Protein AF-A0A0H5CTD9-F1 (afdb_monomer_lite)

pLDDT: mean 83.8, std 13.58, range [45.69, 97.44]

Radius of gyration: 28.54 Å; chains: 1; bounding box: 88×35×89 Å

Foldseek 3Di:
DDDDDPDDDDDPPPPPPPDPPPPCLDPFDALLVLLVLLLVLLVLLLVLLVVLVDDPVLSVVSVVLSVCCSVPLVDCSLVVNLVSSVVSCVVRPPDCPPPSNVVNLLSSLSNNLSSVVSNPDDNGHGDDVVVCPVVVVVSVVVSVVVVVVVVVVVPQDPPPGDVVVVVVVVVVVVVVVVVVVVVVVVD

Structure (mmCIF, N/CA/C/O backbone):
data_AF-A0A0H5CTD9-F1
#
_entry.id   AF-A0A0H5CTD9-F1
#
loop_
_atom_site.group_PDB
_atom_site.id
_atom_site.type_symbol
_atom_site.label_atom_id
_atom_site.label_alt_id
_atom_site.label_comp_id
_atom_site.label_asym_id
_atom_site.label_entity_id
_atom_site.label_seq_id
_atom_site.pdbx_PDB_ins_code
_atom_site.Cartn_x
_atom_site.Cartn_y
_atom_site.Cartn_z
_atom_site.occupancy
_atom_site.B_iso_or_equiv
_atom_site.auth_seq_id
_atom_site.auth_comp_id
_atom_site.auth_asym_id
_atom_site.auth_atom_id
_atom_site.pdbx_PDB_model_num
ATOM 1 N N . MET A 1 1 ? -66.913 25.889 54.920 1.00 45.69 1 MET A N 1
ATOM 2 C CA . MET A 1 1 ? -67.283 24.979 56.016 1.00 45.69 1 MET A CA 1
ATOM 3 C C . MET A 1 1 ? -66.961 23.584 55.513 1.00 45.69 1 MET A C 1
ATOM 5 O O . MET A 1 1 ? -67.399 23.282 54.412 1.00 45.69 1 MET A O 1
ATOM 9 N N . ASP A 1 2 ? -66.104 22.884 56.261 1.00 49.75 2 ASP A N 1
ATOM 10 C CA . ASP A 1 2 ? -65.519 21.540 56.058 1.00 49.75 2 ASP A CA 1
ATOM 11 C C . ASP A 1 2 ? -64.632 21.336 54.814 1.00 49.75 2 ASP A C 1
ATOM 13 O O . ASP A 1 2 ? -65.094 21.445 53.687 1.00 49.75 2 ASP A O 1
ATOM 17 N N . LEU A 1 3 ? -63.294 21.239 54.902 1.00 58.31 3 LEU A N 1
ATOM 18 C CA . LEU A 1 3 ? -62.385 20.369 55.687 1.00 58.31 3 LEU A CA 1
ATOM 19 C C . LEU A 1 3 ? -62.465 18.885 55.310 1.00 58.31 3 LEU A C 1
ATOM 21 O O . LEU A 1 3 ? -63.243 18.151 55.898 1.00 58.31 3 LEU A O 1
ATOM 25 N N . ASP A 1 4 ? -61.566 18.454 54.418 1.00 57.09 4 ASP A N 1
ATOM 26 C CA . ASP A 1 4 ? -60.925 17.128 54.459 1.00 57.09 4 ASP A CA 1
ATOM 27 C C . ASP A 1 4 ? -59.696 17.156 53.516 1.00 57.09 4 ASP A C 1
ATOM 29 O O . ASP A 1 4 ? -59.842 17.336 52.312 1.00 57.09 4 ASP A O 1
ATOM 33 N N . SER A 1 5 ? -58.423 17.224 53.923 1.00 61.50 5 SER A N 1
ATOM 34 C CA . SER A 1 5 ? -57.641 16.526 54.959 1.00 61.50 5 SER A CA 1
ATOM 35 C C . SER A 1 5 ? -57.384 15.026 54.730 1.00 61.50 5 SER A C 1
ATOM 37 O O . SER A 1 5 ? -57.186 14.270 55.675 1.00 61.50 5 SER A O 1
ATOM 39 N N . GLY A 1 6 ? -57.194 14.618 53.473 1.00 53.09 6 GLY A N 1
ATOM 40 C CA . GLY A 1 6 ? -56.675 13.293 53.102 1.00 53.09 6 GLY A CA 1
ATOM 41 C C . GLY A 1 6 ? -55.159 13.247 52.869 1.00 53.09 6 GLY A C 1
ATOM 42 O O . GLY A 1 6 ? -54.696 13.084 51.742 1.00 53.09 6 GLY A O 1
ATOM 43 N N . ARG A 1 7 ? -54.366 13.391 53.935 1.00 53.62 7 ARG A N 1
ATOM 44 C CA . ARG A 1 7 ? -52.912 13.160 53.948 1.00 53.62 7 ARG A CA 1
ATOM 45 C C . ARG A 1 7 ? -52.633 11.650 53.838 1.00 53.62 7 ARG A C 1
ATOM 47 O O . ARG A 1 7 ? -52.641 10.962 54.852 1.00 53.62 7 ARG A O 1
ATOM 54 N N . HIS A 1 8 ? -52.304 11.148 52.646 1.00 56.34 8 HIS A N 1
ATOM 55 C CA . HIS A 1 8 ? -51.671 9.832 52.489 1.00 56.34 8 HIS A CA 1
ATOM 56 C C . HIS A 1 8 ? -50.169 9.974 52.252 1.00 56.34 8 HIS A C 1
ATOM 58 O O . HIS A 1 8 ? -49.680 10.175 51.144 1.00 56.34 8 HIS A O 1
ATOM 64 N N . ALA A 1 9 ? -49.444 9.854 53.362 1.00 57.38 9 ALA A N 1
ATOM 65 C CA . ALA A 1 9 ? -48.093 9.331 53.377 1.00 57.38 9 ALA A CA 1
ATOM 66 C C . ALA A 1 9 ? -48.123 7.869 52.906 1.00 57.38 9 ALA A C 1
ATOM 68 O O . ALA A 1 9 ? -48.956 7.092 53.370 1.00 57.38 9 ALA A O 1
ATOM 69 N N . GLY A 1 10 ? -47.201 7.477 52.031 1.00 50.94 10 GLY A N 1
ATOM 70 C CA . GLY A 1 10 ? -46.998 6.065 51.731 1.00 50.94 10 GLY A CA 1
ATOM 71 C C . GLY A 1 10 ? -46.335 5.829 50.389 1.00 50.94 10 GLY A C 1
ATOM 72 O O . GLY A 1 10 ? -46.987 5.872 49.356 1.00 50.94 10 GLY A O 1
ATOM 73 N N . GLY A 1 11 ? -45.043 5.518 50.427 1.00 51.50 11 GLY A N 1
ATOM 74 C CA . GLY A 1 11 ? -44.340 4.952 49.283 1.00 51.50 11 GLY A CA 1
ATOM 75 C C . GLY A 1 11 ? -43.355 5.915 48.650 1.00 51.50 11 GLY A C 1
ATOM 76 O O . GLY A 1 11 ? -43.478 6.254 47.478 1.00 51.50 11 GLY A O 1
ATOM 77 N N . LEU A 1 12 ? -42.305 6.267 49.399 1.00 49.47 12 LEU A N 1
ATOM 78 C CA . LEU A 1 12 ? -41.002 6.540 48.801 1.00 49.47 12 LEU A CA 1
ATOM 79 C C . LEU A 1 12 ? -40.529 5.221 48.163 1.00 49.47 12 LEU A C 1
ATOM 81 O O . LEU A 1 12 ? -39.725 4.479 48.723 1.00 49.47 12 LEU A O 1
ATOM 85 N N . GLY A 1 13 ? -41.134 4.877 47.026 1.00 50.22 13 GLY A N 1
ATOM 86 C CA . GLY A 1 13 ? -40.689 3.814 46.157 1.00 50.22 13 GLY A CA 1
ATOM 87 C C . GLY A 1 13 ? -39.334 4.240 45.638 1.00 50.22 13 GLY A C 1
ATOM 88 O O . GLY A 1 13 ? -39.240 4.910 44.610 1.00 50.22 13 GLY A O 1
ATOM 89 N N . ILE A 1 14 ? -38.289 3.860 46.373 1.00 55.34 14 ILE A N 1
ATOM 90 C CA . ILE A 1 14 ? -36.961 3.636 45.823 1.00 55.34 14 ILE A CA 1
ATOM 91 C C . ILE A 1 14 ? -37.178 2.553 44.771 1.00 55.34 14 ILE A C 1
ATOM 93 O O . ILE A 1 14 ? -37.079 1.354 45.027 1.00 55.34 14 ILE A O 1
ATOM 97 N N . THR A 1 15 ? -37.617 2.997 43.596 1.00 51.19 15 THR A N 1
ATOM 98 C CA . THR A 1 15 ? -37.611 2.209 42.386 1.00 51.19 15 THR A CA 1
ATOM 99 C C . THR A 1 15 ? -36.160 1.823 42.233 1.00 51.19 15 THR A C 1
ATOM 101 O O . THR A 1 15 ? -35.286 2.667 42.049 1.00 51.19 15 THR A O 1
ATOM 104 N N . LYS A 1 16 ? -35.913 0.539 42.495 1.00 50.81 16 LYS A N 1
ATOM 105 C CA . LYS A 1 16 ? -34.703 -0.192 42.164 1.00 50.81 16 LYS A CA 1
ATOM 106 C C . LYS A 1 16 ? -34.155 0.436 40.891 1.00 50.81 16 LYS A C 1
ATOM 108 O O . LYS A 1 16 ? -34.776 0.272 39.841 1.00 50.81 16 LYS A O 1
ATOM 113 N N . SER A 1 17 ? -33.094 1.241 41.029 1.00 53.72 17 SER A N 1
ATOM 114 C CA . SER A 1 17 ? -32.449 1.901 39.899 1.00 53.72 17 SER A CA 1
ATOM 115 C C . SER A 1 17 ? -32.298 0.820 38.845 1.00 53.72 17 SER A C 1
ATOM 117 O O . SER A 1 17 ? -31.696 -0.203 39.191 1.00 53.72 17 SER A O 1
ATOM 119 N N . PRO A 1 18 ? -32.933 0.962 37.665 1.00 56.84 18 PRO A N 1
ATOM 120 C CA . PRO A 1 18 ? -32.963 -0.097 36.677 1.00 56.84 18 PRO A CA 1
ATOM 121 C C . PRO A 1 18 ? -31.532 -0.555 36.523 1.00 56.84 18 PRO A C 1
ATOM 123 O O . PRO A 1 18 ? -30.655 0.285 36.282 1.00 56.84 18 PRO A O 1
ATOM 126 N N . ASP A 1 19 ? -31.328 -1.845 36.827 1.00 50.72 19 ASP A N 1
ATOM 127 C CA . ASP A 1 19 ? -30.083 -2.572 36.654 1.00 50.72 19 ASP A CA 1
ATOM 128 C C . ASP A 1 19 ? -29.389 -1.917 35.484 1.00 50.72 19 ASP A C 1
ATOM 130 O O . ASP A 1 19 ? -29.961 -1.911 34.391 1.00 50.72 19 ASP A O 1
ATOM 134 N N . ARG A 1 20 ? -28.263 -1.230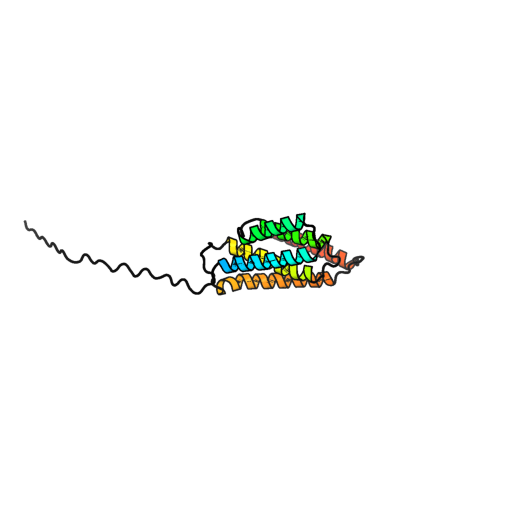 35.753 1.00 51.66 20 ARG A N 1
ATOM 135 C CA . ARG A 1 20 ? -27.444 -0.611 34.714 1.00 51.66 20 ARG A CA 1
ATOM 136 C C . ARG A 1 20 ? -27.305 -1.706 33.693 1.00 51.66 20 ARG A C 1
ATOM 138 O O . ARG A 1 20 ? -26.589 -2.662 33.985 1.00 51.66 20 ARG A O 1
ATOM 145 N N . ALA A 1 21 ? -28.068 -1.600 32.604 1.00 52.34 21 ALA A N 1
ATOM 146 C CA . ALA A 1 21 ? -28.100 -2.593 31.563 1.00 52.34 21 ALA A CA 1
ATOM 147 C C . ALA A 1 21 ? -26.638 -2.711 31.203 1.00 52.34 21 ALA A C 1
ATOM 149 O O . ALA A 1 21 ? -26.032 -1.745 30.728 1.00 52.34 21 ALA A O 1
ATOM 150 N N . MET A 1 22 ? -26.041 -3.810 31.659 1.00 52.97 22 MET A N 1
ATOM 151 C CA . MET A 1 22 ? -24.650 -4.111 31.459 1.00 52.97 22 MET A CA 1
ATOM 152 C C . MET A 1 22 ? -24.612 -4.200 29.957 1.00 52.97 22 MET A C 1
ATOM 154 O O . MET A 1 22 ? -25.133 -5.167 29.412 1.00 52.97 22 MET A O 1
ATOM 158 N N . PHE A 1 23 ? -24.199 -3.104 29.308 1.00 53.28 23 PHE A N 1
ATOM 159 C CA . PHE A 1 23 ? -24.096 -3.042 27.867 1.00 53.28 23 PHE A CA 1
ATOM 160 C C . PHE A 1 23 ? -23.268 -4.262 27.543 1.00 53.28 23 PHE A C 1
ATOM 162 O O . PHE A 1 23 ? -22.097 -4.319 27.922 1.00 53.28 23 PHE A O 1
ATOM 169 N N . ASP A 1 24 ? -23.922 -5.271 26.981 1.00 52.06 24 ASP A N 1
ATOM 170 C CA . ASP A 1 24 ? -23.259 -6.458 26.508 1.00 52.06 24 ASP A CA 1
ATOM 171 C C . ASP A 1 24 ? -22.403 -5.936 25.366 1.00 52.06 24 ASP A C 1
ATOM 173 O O . ASP A 1 24 ? -22.870 -5.679 24.253 1.00 52.06 24 ASP A O 1
ATOM 177 N N . VAL A 1 25 ? -21.170 -5.562 25.716 1.00 57.88 25 VAL A N 1
ATOM 178 C CA . VAL A 1 25 ? -20.169 -5.103 24.776 1.00 57.88 25 VAL A CA 1
ATOM 179 C C . VAL A 1 25 ? -19.827 -6.371 24.026 1.00 57.88 25 VAL A C 1
ATOM 181 O O . VAL A 1 25 ? -18.924 -7.105 24.429 1.00 57.88 25 VAL A O 1
ATOM 184 N N . GLY A 1 26 ? -20.630 -6.643 22.995 1.00 58.66 26 GLY A N 1
ATOM 185 C CA . GLY A 1 26 ? -20.590 -7.873 22.231 1.00 58.66 26 GLY A CA 1
ATOM 186 C C . GLY A 1 26 ? -19.165 -8.227 21.826 1.00 58.66 26 GLY A C 1
ATOM 187 O O . GLY A 1 26 ? -18.272 -7.373 21.804 1.00 58.66 26 GLY A O 1
ATOM 188 N N . SER A 1 27 ? -18.966 -9.502 21.503 1.00 68.25 27 SER A N 1
ATOM 189 C CA . SER A 1 27 ? -17.699 -10.212 21.270 1.00 68.25 27 SER A CA 1
ATOM 190 C C . SER A 1 27 ? -16.832 -9.698 20.097 1.00 68.25 27 SER A C 1
ATOM 192 O O . SER A 1 27 ? -16.281 -10.478 19.322 1.00 68.25 27 SER A O 1
ATOM 194 N N . GLY A 1 28 ? -16.724 -8.385 19.914 1.00 70.69 28 GLY A N 1
ATOM 195 C CA . GLY A 1 28 ? -15.906 -7.720 18.918 1.00 70.69 28 GLY A CA 1
ATOM 196 C C . GLY A 1 28 ? -14.428 -7.705 19.294 1.00 70.69 28 GLY A C 1
ATOM 197 O O . GLY A 1 28 ? -14.043 -7.720 20.468 1.00 70.69 28 GLY A O 1
ATOM 198 N N . VAL A 1 29 ? -13.594 -7.633 18.264 1.00 80.44 29 VAL A N 1
ATOM 199 C CA . VAL A 1 29 ? -12.136 -7.566 18.373 1.00 80.44 29 VAL A CA 1
ATOM 200 C C . VAL A 1 29 ? -11.729 -6.167 18.842 1.00 80.44 29 VAL A C 1
ATOM 202 O O . VAL A 1 29 ? -12.338 -5.171 18.452 1.00 80.44 29 VAL A O 1
ATOM 205 N N . SER A 1 30 ? -10.715 -6.064 19.703 1.00 84.81 30 SER A N 1
ATOM 206 C CA . SER A 1 30 ? -10.234 -4.762 20.176 1.00 84.81 30 SER A CA 1
ATOM 207 C C . SER A 1 30 ? -9.659 -3.929 19.023 1.00 84.81 30 SER A C 1
ATOM 209 O O . SER A 1 30 ? -8.958 -4.452 18.159 1.00 84.81 30 SER A O 1
ATOM 211 N N . ALA A 1 31 ? -9.886 -2.611 19.031 1.00 82.19 31 ALA A N 1
ATOM 212 C CA . ALA A 1 31 ? -9.282 -1.702 18.049 1.00 82.19 31 ALA A CA 1
ATOM 213 C C . ALA A 1 31 ? -7.736 -1.748 18.038 1.00 82.19 31 ALA A C 1
ATOM 215 O O . ALA A 1 31 ? -7.109 -1.388 17.044 1.00 82.19 31 ALA A O 1
ATOM 216 N N . ASN A 1 32 ? -7.107 -2.245 19.110 1.00 86.50 32 ASN A N 1
ATOM 217 C CA . ASN A 1 32 ? -5.658 -2.447 19.173 1.00 86.50 32 ASN A CA 1
ATOM 218 C C . ASN A 1 32 ? -5.155 -3.479 18.157 1.00 86.50 32 ASN A C 1
ATOM 220 O O . ASN A 1 32 ? -4.046 -3.319 17.651 1.00 86.50 32 ASN A O 1
ATOM 224 N N . TRP A 1 33 ? -5.962 -4.481 17.792 1.00 89.25 33 TRP A N 1
ATOM 225 C CA . TRP A 1 33 ? -5.586 -5.428 16.739 1.00 89.25 33 TRP A CA 1
ATOM 226 C C . TRP A 1 33 ? -5.354 -4.745 15.395 1.00 89.25 33 TRP A C 1
ATOM 228 O O . TRP A 1 33 ? -4.462 -5.144 14.655 1.00 89.25 33 TRP A O 1
ATOM 238 N N . LEU A 1 34 ? -6.086 -3.671 15.098 1.00 89.44 34 LEU A N 1
ATOM 239 C CA . LEU A 1 34 ? -5.879 -2.919 13.866 1.00 89.44 34 LEU A CA 1
ATOM 240 C C . LEU A 1 34 ? -4.512 -2.223 13.846 1.00 89.44 34 LEU A C 1
ATOM 242 O O . LEU A 1 34 ? -3.864 -2.184 12.807 1.00 89.44 34 LEU A O 1
ATOM 246 N N . ARG A 1 35 ? -4.026 -1.749 15.002 1.00 91.44 35 ARG A N 1
ATOM 247 C CA . ARG A 1 35 ? -2.664 -1.198 15.129 1.00 91.44 35 ARG A CA 1
ATOM 248 C C . ARG A 1 35 ? -1.599 -2.271 14.933 1.00 91.44 35 ARG A C 1
ATOM 250 O O . ARG A 1 35 ? -0.583 -1.990 14.310 1.00 91.44 35 ARG A O 1
ATOM 257 N N . VAL A 1 36 ? -1.843 -3.489 15.424 1.00 93.56 36 VAL A N 1
ATOM 258 C CA . VAL A 1 36 ? -0.960 -4.641 15.175 1.00 93.56 36 VAL A CA 1
ATOM 259 C C . VAL A 1 36 ? -0.912 -4.958 13.680 1.00 93.56 36 VAL A C 1
ATOM 261 O O . VAL A 1 36 ? 0.174 -5.119 13.137 1.00 93.56 36 VAL A O 1
ATOM 264 N N . VAL A 1 37 ? -2.060 -4.969 12.994 1.00 93.88 37 VAL A N 1
ATOM 265 C CA . VAL A 1 37 ? -2.114 -5.155 11.534 1.00 93.88 37 VAL A CA 1
ATOM 266 C C . VAL A 1 37 ? -1.331 -4.057 10.811 1.00 93.88 37 VAL A C 1
ATOM 268 O O . VAL A 1 37 ? -0.495 -4.381 9.974 1.00 93.88 37 VAL A O 1
ATOM 271 N N . ILE A 1 38 ? -1.525 -2.782 11.167 1.00 95.12 38 ILE A N 1
ATOM 272 C CA . ILE A 1 38 ? -0.757 -1.663 10.590 1.00 95.12 38 ILE A CA 1
ATOM 273 C C . ILE A 1 38 ? 0.746 -1.870 10.812 1.00 95.12 38 ILE A C 1
ATOM 275 O O . ILE A 1 38 ? 1.523 -1.731 9.874 1.00 95.12 38 ILE A O 1
ATOM 279 N N . ALA A 1 39 ? 1.164 -2.249 12.024 1.00 96.50 39 ALA A N 1
ATOM 280 C CA . ALA A 1 39 ? 2.570 -2.483 12.342 1.00 96.50 39 ALA A CA 1
ATOM 281 C C . ALA A 1 39 ? 3.172 -3.632 11.518 1.00 96.50 39 ALA A C 1
ATOM 283 O O . ALA A 1 39 ? 4.278 -3.491 11.001 1.00 96.50 39 ALA A O 1
ATOM 284 N N . LEU A 1 40 ? 2.438 -4.737 11.349 1.00 97.12 40 LEU A N 1
ATOM 285 C CA . LEU A 1 40 ? 2.866 -5.865 10.517 1.00 97.12 40 LEU A CA 1
ATOM 286 C C . LEU A 1 40 ? 2.999 -5.467 9.044 1.00 97.12 40 LEU A C 1
ATOM 288 O O . LEU A 1 40 ? 3.990 -5.812 8.405 1.00 97.12 40 LEU A O 1
ATOM 292 N N . VAL A 1 41 ? 2.036 -4.709 8.517 1.00 96.75 41 VAL A N 1
ATOM 293 C CA . VAL A 1 41 ? 2.067 -4.226 7.131 1.00 96.75 41 VAL A CA 1
ATOM 294 C C . VAL A 1 41 ? 3.231 -3.261 6.913 1.00 96.75 41 VAL A C 1
ATOM 296 O O . VAL A 1 41 ? 4.001 -3.443 5.972 1.00 96.75 41 VAL A O 1
ATOM 299 N N . CYS A 1 42 ? 3.411 -2.284 7.806 1.00 96.50 42 CYS A N 1
ATOM 300 C CA . CYS A 1 42 ? 4.568 -1.390 7.793 1.00 96.50 42 CYS A CA 1
ATOM 301 C C . CYS A 1 42 ? 5.883 -2.176 7.853 1.00 96.50 42 CYS A C 1
ATOM 303 O O . CYS A 1 42 ? 6.803 -1.880 7.099 1.00 96.50 42 CYS A O 1
ATOM 305 N N . GLY A 1 43 ? 5.967 -3.197 8.711 1.00 96.69 43 GLY A N 1
ATOM 306 C CA . GLY A 1 43 ? 7.125 -4.083 8.792 1.00 96.69 43 GLY A CA 1
ATOM 307 C C . GLY A 1 43 ? 7.405 -4.790 7.467 1.00 96.69 43 GLY A C 1
ATOM 308 O O . GLY A 1 43 ? 8.545 -4.791 7.014 1.00 96.69 43 GLY A O 1
ATOM 309 N N . GLY A 1 44 ? 6.374 -5.316 6.803 1.00 95.75 44 GLY A N 1
ATOM 310 C CA . GLY A 1 44 ? 6.502 -5.919 5.474 1.00 95.75 44 GLY A CA 1
ATOM 311 C C . GLY A 1 44 ? 7.041 -4.944 4.424 1.00 95.75 44 GLY A C 1
ATOM 312 O O . GLY A 1 44 ? 7.961 -5.294 3.690 1.00 95.75 44 GLY A O 1
ATOM 313 N N . ILE A 1 45 ? 6.536 -3.706 4.411 1.00 95.31 45 ILE A N 1
ATOM 314 C CA . ILE A 1 45 ? 7.024 -2.638 3.522 1.00 95.31 45 ILE A CA 1
ATOM 315 C C . ILE A 1 45 ? 8.497 -2.322 3.814 1.00 95.31 45 ILE A C 1
ATOM 317 O O . ILE A 1 45 ? 9.302 -2.232 2.895 1.00 95.31 45 ILE A O 1
ATOM 321 N N . LEU A 1 46 ? 8.880 -2.186 5.086 1.00 96.31 46 LEU A N 1
ATOM 322 C CA . LEU A 1 46 ? 10.266 -1.901 5.467 1.00 96.31 46 LEU A CA 1
ATOM 323 C C . LEU A 1 46 ? 11.219 -3.043 5.099 1.00 96.31 46 LEU A C 1
ATOM 325 O O . LEU A 1 46 ? 12.330 -2.781 4.648 1.00 96.31 46 LEU A O 1
ATOM 329 N N . VAL A 1 47 ? 10.795 -4.298 5.269 1.00 95.62 47 VAL A N 1
ATOM 330 C CA . VAL A 1 47 ? 11.573 -5.472 4.845 1.00 95.62 47 VAL A CA 1
ATOM 331 C C . VAL A 1 47 ? 11.779 -5.462 3.333 1.00 95.62 47 VAL A C 1
ATOM 333 O O . VAL A 1 47 ? 12.886 -5.740 2.874 1.00 95.62 47 VAL A O 1
ATOM 336 N N . ASP A 1 48 ? 10.743 -5.125 2.566 1.00 92.50 48 ASP A N 1
ATOM 337 C CA . ASP A 1 48 ? 10.839 -5.003 1.113 1.00 92.50 48 ASP A CA 1
ATOM 338 C C . ASP A 1 48 ? 11.816 -3.886 0.706 1.00 92.50 48 ASP A C 1
ATOM 340 O O . ASP A 1 48 ? 12.765 -4.141 -0.032 1.00 92.50 48 ASP A O 1
ATOM 344 N N . ILE A 1 49 ? 11.689 -2.689 1.287 1.00 91.94 49 ILE A N 1
ATOM 345 C CA . ILE A 1 49 ? 12.614 -1.560 1.067 1.00 91.94 49 ILE A CA 1
ATOM 346 C C . ILE A 1 49 ? 14.062 -1.947 1.413 1.00 91.94 49 ILE A C 1
ATOM 348 O O . ILE A 1 49 ? 14.984 -1.654 0.651 1.00 91.94 49 ILE A O 1
ATOM 352 N N . ALA A 1 50 ? 14.281 -2.623 2.545 1.00 92.56 50 ALA A N 1
ATOM 353 C CA . ALA A 1 50 ? 15.614 -3.036 2.981 1.00 92.56 50 ALA A CA 1
ATOM 354 C C . ALA A 1 50 ? 16.259 -4.043 2.017 1.00 92.56 50 ALA A C 1
ATOM 356 O O . ALA A 1 50 ? 17.462 -3.971 1.762 1.00 92.56 50 ALA A O 1
ATOM 357 N N . ARG A 1 51 ? 15.470 -4.967 1.453 1.00 91.88 51 ARG A N 1
ATOM 358 C CA . ARG A 1 51 ? 15.960 -5.963 0.485 1.00 91.88 51 ARG A CA 1
ATOM 359 C C . ARG A 1 51 ? 16.408 -5.346 -0.835 1.00 91.88 51 ARG A C 1
ATOM 361 O O . ARG A 1 51 ? 17.285 -5.909 -1.479 1.00 91.88 51 ARG A O 1
ATOM 368 N N . HIS A 1 52 ? 15.855 -4.196 -1.204 1.00 88.75 52 HIS A N 1
ATOM 369 C CA . HIS A 1 52 ? 16.211 -3.483 -2.428 1.00 88.75 52 HIS A CA 1
ATOM 370 C C . HIS A 1 52 ? 17.401 -2.519 -2.256 1.00 88.75 52 HIS A C 1
ATOM 372 O O . HIS A 1 52 ? 17.677 -1.709 -3.134 1.00 88.75 52 HIS A O 1
ATOM 378 N N . GLY A 1 53 ? 18.139 -2.602 -1.140 1.00 85.31 53 GLY A N 1
ATOM 379 C CA . GLY A 1 53 ? 19.416 -1.895 -0.979 1.00 85.31 53 GLY A CA 1
ATOM 380 C C . GLY A 1 53 ? 19.289 -0.378 -0.821 1.00 85.31 53 GLY A C 1
ATOM 381 O O . GLY A 1 53 ? 20.224 0.364 -1.116 1.00 85.31 53 GLY A O 1
ATOM 382 N N . VAL A 1 54 ? 18.134 0.098 -0.357 1.00 89.12 54 VAL A N 1
ATOM 383 C CA . VAL A 1 54 ? 17.884 1.523 -0.127 1.00 89.12 54 VAL A CA 1
ATOM 384 C C . VAL A 1 54 ? 18.854 2.073 0.924 1.00 89.12 54 VAL A C 1
ATOM 386 O O . VAL A 1 54 ? 19.076 1.463 1.969 1.00 89.12 54 VAL A O 1
ATOM 389 N N . GLY A 1 55 ? 19.430 3.248 0.651 1.00 91.19 55 GLY A N 1
ATOM 390 C CA . GLY A 1 55 ? 20.394 3.889 1.547 1.00 91.19 55 GLY A CA 1
ATOM 391 C C . GLY A 1 55 ? 19.839 4.178 2.957 1.00 91.19 55 GLY A C 1
ATOM 392 O O . GLY A 1 55 ? 18.624 4.266 3.158 1.00 91.19 55 GLY A O 1
ATOM 393 N N . PRO A 1 56 ? 20.716 4.400 3.953 1.00 93.06 56 PRO A N 1
ATOM 394 C CA . PRO A 1 56 ? 20.317 4.506 5.360 1.00 93.06 56 PRO A CA 1
ATOM 395 C C . PRO A 1 56 ? 19.406 5.707 5.653 1.00 93.06 56 PRO A C 1
ATOM 397 O O . PRO A 1 56 ? 18.512 5.607 6.488 1.00 93.06 56 PRO A O 1
ATOM 400 N N . LEU A 1 57 ? 19.594 6.831 4.950 1.00 93.62 57 LEU A N 1
ATOM 401 C CA . LEU A 1 57 ? 18.761 8.031 5.096 1.00 93.62 57 LEU A CA 1
ATOM 402 C C . LEU A 1 57 ? 17.296 7.801 4.668 1.00 93.62 57 LEU A C 1
ATOM 404 O O . LEU A 1 57 ? 16.411 7.961 5.512 1.00 93.62 57 LEU A O 1
ATOM 408 N N . PRO A 1 58 ? 16.997 7.406 3.410 1.00 91.44 58 PRO A N 1
ATOM 409 C CA . PRO A 1 58 ? 15.620 7.128 2.995 1.00 91.44 58 PRO A CA 1
ATOM 410 C C . PRO A 1 58 ? 14.987 5.983 3.795 1.00 91.44 58 PRO A C 1
ATOM 412 O O . PRO A 1 58 ? 13.799 6.050 4.114 1.00 91.44 58 PRO A O 1
ATOM 415 N N . PHE A 1 59 ? 15.774 4.981 4.200 1.00 95.31 59 PHE A N 1
ATOM 416 C CA . PHE A 1 59 ? 15.292 3.919 5.081 1.00 95.31 59 PHE A CA 1
ATOM 417 C C . PHE A 1 59 ? 14.894 4.445 6.470 1.00 95.31 59 PHE A C 1
ATOM 419 O O . PHE A 1 59 ? 13.796 4.158 6.945 1.00 95.31 59 PHE A O 1
ATOM 426 N N . GLY A 1 60 ? 15.728 5.274 7.108 1.00 96.00 60 GLY A N 1
ATOM 427 C CA . GLY A 1 60 ? 15.407 5.892 8.400 1.00 96.00 60 GLY A CA 1
ATOM 428 C C . GLY A 1 60 ? 14.155 6.775 8.345 1.00 96.00 60 GLY A C 1
ATOM 429 O O . GLY A 1 60 ? 13.333 6.769 9.269 1.00 96.00 60 GLY A O 1
ATOM 430 N N . PHE A 1 61 ? 13.951 7.476 7.226 1.00 96.44 61 PHE A N 1
ATOM 431 C CA . PHE A 1 61 ? 12.724 8.233 6.982 1.00 96.44 61 PHE A CA 1
ATOM 432 C C . PHE A 1 61 ? 11.499 7.311 6.860 1.00 96.44 61 PHE A C 1
ATOM 434 O O . PHE A 1 61 ? 10.488 7.547 7.525 1.00 96.44 61 PHE A O 1
ATOM 441 N N . ALA A 1 62 ? 11.605 6.212 6.104 1.00 96.31 62 ALA A N 1
ATOM 442 C CA . ALA A 1 62 ? 10.544 5.209 5.997 1.00 96.31 62 ALA A CA 1
ATOM 443 C C . ALA A 1 62 ? 10.187 4.592 7.362 1.00 96.31 62 ALA A C 1
ATOM 445 O O . ALA A 1 62 ? 9.006 4.466 7.686 1.00 96.31 62 ALA A O 1
ATOM 446 N N . VAL A 1 63 ? 11.182 4.273 8.200 1.00 97.44 63 VAL A N 1
ATOM 447 C CA . VAL A 1 63 ? 10.971 3.767 9.570 1.00 97.44 63 VAL A CA 1
ATOM 448 C C . VAL A 1 63 ? 10.197 4.779 10.416 1.00 97.44 63 VAL A C 1
ATOM 450 O O . VAL A 1 63 ? 9.233 4.419 11.092 1.00 97.44 63 VAL A O 1
ATOM 453 N N . THR A 1 64 ? 10.571 6.056 10.348 1.00 97.19 64 THR A N 1
ATOM 454 C CA . THR A 1 64 ? 9.892 7.126 11.095 1.00 97.19 64 THR A CA 1
ATOM 455 C C . THR A 1 64 ? 8.426 7.257 10.667 1.00 97.19 64 THR A C 1
ATOM 457 O O . THR A 1 64 ? 7.532 7.342 11.513 1.00 97.19 64 THR A O 1
ATOM 460 N N . LEU A 1 65 ? 8.153 7.197 9.360 1.00 96.50 65 LEU A N 1
ATOM 461 C CA . LEU A 1 65 ? 6.788 7.215 8.828 1.00 96.50 65 LEU A CA 1
ATOM 462 C C . LEU A 1 65 ? 5.993 5.963 9.222 1.00 96.50 65 LEU A C 1
ATOM 464 O O . LEU A 1 65 ? 4.822 6.073 9.584 1.00 96.50 65 LEU A O 1
ATOM 468 N N . ALA A 1 66 ? 6.617 4.785 9.203 1.00 96.69 66 ALA A N 1
ATOM 469 C CA . ALA A 1 66 ? 6.003 3.533 9.637 1.00 96.69 66 ALA A CA 1
ATOM 470 C C . ALA A 1 66 ? 5.564 3.595 11.107 1.00 96.69 66 ALA A C 1
ATOM 472 O O . ALA A 1 66 ? 4.429 3.234 11.433 1.00 96.69 66 ALA A O 1
ATOM 473 N N . VAL A 1 67 ? 6.424 4.121 11.983 1.00 97.06 67 VAL A N 1
ATOM 474 C CA . VAL A 1 67 ? 6.098 4.380 13.392 1.00 97.06 67 VAL A CA 1
ATOM 475 C C . VAL A 1 67 ? 4.923 5.357 13.495 1.00 97.06 67 VAL A C 1
ATOM 477 O O . VAL A 1 67 ? 3.949 5.082 14.203 1.00 97.06 67 VAL A O 1
ATOM 480 N N . ALA A 1 68 ? 4.955 6.459 12.741 1.00 95.25 68 ALA A N 1
ATOM 481 C CA . ALA A 1 68 ? 3.861 7.425 12.719 1.00 95.25 68 ALA A CA 1
ATOM 482 C C . ALA A 1 68 ? 2.524 6.794 12.285 1.00 95.25 68 ALA A C 1
ATOM 484 O O . ALA A 1 68 ? 1.504 7.079 12.910 1.00 95.25 68 ALA A O 1
ATOM 485 N N . CYS A 1 69 ? 2.513 5.880 11.308 1.00 95.06 69 CYS A N 1
ATOM 486 C CA . CYS A 1 69 ? 1.299 5.168 10.882 1.00 95.06 69 CYS A CA 1
ATOM 487 C C . CYS A 1 69 ? 0.663 4.349 12.019 1.00 95.06 69 CYS A C 1
ATOM 489 O O . CYS A 1 69 ? -0.557 4.348 12.181 1.00 95.06 69 CYS A O 1
ATOM 491 N N . VAL A 1 70 ? 1.476 3.676 12.840 1.00 94.62 70 VAL A N 1
ATOM 492 C CA . VAL A 1 70 ? 0.991 2.822 13.942 1.00 94.62 70 VAL A CA 1
ATOM 493 C C . VAL A 1 70 ? 0.388 3.652 15.080 1.00 94.62 70 VAL A C 1
ATOM 495 O O . VAL A 1 70 ? -0.643 3.289 15.669 1.00 94.62 70 VAL A O 1
ATOM 498 N N . PHE A 1 71 ? 1.020 4.777 15.418 1.00 93.88 71 PHE A N 1
ATOM 499 C CA . PHE A 1 71 ? 0.595 5.608 16.545 1.00 93.88 71 PHE A CA 1
ATOM 500 C C . PHE A 1 71 ? -0.473 6.637 16.158 1.00 93.88 71 PHE A C 1
ATOM 502 O O . PHE A 1 71 ? -1.420 6.842 16.935 1.00 93.88 71 PHE A O 1
ATOM 509 N N . ILE A 1 72 ? -0.360 7.203 14.954 1.00 93.06 72 ILE A N 1
ATOM 510 C CA . ILE A 1 72 ? -1.158 8.305 14.401 1.00 93.06 72 ILE A CA 1
ATOM 511 C C . ILE A 1 72 ? -1.684 7.912 13.000 1.00 93.06 72 ILE A C 1
ATOM 513 O O . ILE A 1 72 ? -1.272 8.479 11.985 1.00 93.06 72 ILE A O 1
ATOM 517 N N . PRO A 1 73 ? -2.626 6.956 12.913 1.00 86.06 73 PRO A N 1
ATOM 518 C CA . PRO A 1 73 ? -3.149 6.474 11.630 1.00 86.06 73 PRO A CA 1
ATOM 519 C C . PRO A 1 73 ? -3.915 7.539 10.826 1.00 86.06 73 PRO A C 1
ATOM 521 O O . PRO A 1 73 ? -4.052 7.406 9.618 1.00 86.06 73 PRO A O 1
ATOM 524 N N . ALA A 1 74 ? -4.378 8.614 11.476 1.00 88.06 74 ALA A N 1
ATOM 525 C CA . ALA A 1 74 ? -5.047 9.751 10.835 1.00 88.06 74 ALA A CA 1
ATOM 526 C C . ALA A 1 74 ? -4.077 10.799 10.241 1.00 88.06 74 ALA A C 1
ATOM 528 O O . ALA A 1 74 ? -4.500 11.889 9.866 1.00 88.06 74 ALA A O 1
ATOM 529 N N . SER A 1 75 ? -2.772 10.516 10.213 1.00 90.75 75 SER A N 1
ATOM 530 C CA . SER A 1 75 ? -1.747 11.423 9.680 1.00 90.75 75 SER A CA 1
ATOM 531 C C . SER A 1 75 ? -1.571 11.262 8.159 1.00 90.75 75 SER A C 1
ATOM 533 O O . SER A 1 75 ? -2.052 10.285 7.588 1.00 90.75 75 SER A O 1
ATOM 535 N N . PRO A 1 76 ? -0.838 12.169 7.480 1.00 91.56 76 PRO A N 1
ATOM 536 C CA . PRO A 1 76 ? -0.408 11.964 6.091 1.00 91.56 76 PRO A CA 1
ATOM 537 C C . PRO A 1 76 ? 0.700 10.902 5.935 1.00 91.56 76 PRO A C 1
ATOM 539 O O . PRO A 1 76 ? 1.074 10.567 4.810 1.00 91.56 76 PRO A O 1
ATOM 542 N N . ALA A 1 77 ? 1.226 10.354 7.038 1.00 93.56 77 ALA A N 1
ATOM 543 C CA . ALA A 1 77 ? 2.325 9.392 7.031 1.00 93.56 77 ALA A CA 1
ATOM 544 C C . ALA A 1 77 ? 2.126 8.155 6.131 1.00 93.56 77 ALA A C 1
ATOM 546 O O . ALA A 1 77 ? 3.078 7.827 5.425 1.00 93.56 77 ALA A O 1
ATOM 547 N N . PRO A 1 78 ? 0.956 7.474 6.079 1.00 93.12 78 PRO A N 1
ATOM 548 C CA . PRO A 1 78 ? 0.783 6.320 5.201 1.00 93.12 78 PRO A CA 1
ATOM 549 C C . PRO A 1 78 ? 0.956 6.698 3.732 1.00 93.12 78 PRO A C 1
ATOM 551 O O . PRO A 1 78 ? 1.585 5.950 2.997 1.00 93.12 78 PRO A O 1
ATOM 554 N N . LEU A 1 79 ? 0.477 7.872 3.308 1.00 93.81 79 LEU A N 1
ATOM 555 C CA . LEU A 1 79 ? 0.646 8.326 1.928 1.00 93.81 79 LEU A CA 1
ATOM 556 C C . LEU A 1 79 ? 2.122 8.596 1.609 1.00 93.81 79 LEU A C 1
ATOM 558 O O . LEU A 1 79 ? 2.628 8.145 0.587 1.00 93.81 79 LEU A O 1
ATOM 562 N N . LEU A 1 80 ? 2.828 9.277 2.517 1.00 96.00 80 LEU A N 1
ATOM 563 C CA . LEU A 1 80 ? 4.260 9.542 2.364 1.00 96.00 80 LEU A CA 1
ATOM 564 C C . LEU A 1 80 ? 5.080 8.248 2.343 1.00 96.00 80 LEU A C 1
ATOM 566 O O . LEU A 1 80 ? 5.999 8.129 1.539 1.00 96.00 80 LEU A O 1
ATOM 570 N N . LEU A 1 81 ? 4.736 7.264 3.179 1.00 94.69 81 LEU A N 1
ATOM 571 C CA . LEU A 1 81 ? 5.4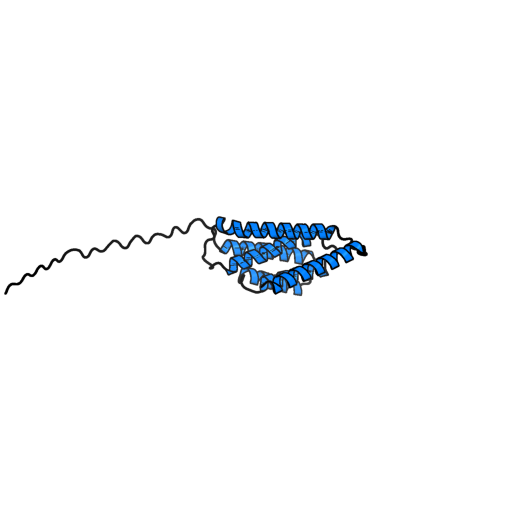21 5.972 3.208 1.00 94.69 81 LEU A CA 1
ATOM 572 C C . LEU A 1 81 ? 5.233 5.218 1.889 1.00 94.69 81 LEU A C 1
ATOM 574 O O . LEU A 1 81 ? 6.189 4.647 1.373 1.00 94.69 81 LEU A O 1
ATOM 578 N N . ILE A 1 82 ? 4.027 5.267 1.318 1.00 93.50 82 ILE A N 1
ATOM 579 C CA . ILE A 1 82 ? 3.735 4.701 -0.003 1.00 93.50 82 ILE A CA 1
ATOM 580 C C . ILE A 1 82 ? 4.588 5.380 -1.078 1.00 93.50 82 ILE A C 1
ATOM 582 O O . ILE A 1 82 ? 5.203 4.687 -1.885 1.00 93.50 82 ILE A O 1
ATOM 586 N N . CYS A 1 83 ? 4.680 6.714 -1.065 1.00 93.25 83 CYS A N 1
ATOM 587 C CA . CYS A 1 83 ? 5.517 7.455 -2.010 1.00 93.25 83 CYS A CA 1
ATOM 588 C C . CYS A 1 83 ? 7.000 7.086 -1.879 1.00 93.25 83 CYS A C 1
ATOM 590 O O . CYS A 1 83 ? 7.669 6.895 -2.890 1.00 93.25 83 CYS A O 1
ATOM 592 N N . VAL A 1 84 ? 7.513 6.952 -0.652 1.00 92.88 84 VAL A N 1
ATOM 593 C CA . VAL A 1 84 ? 8.903 6.540 -0.400 1.00 92.88 84 VAL A CA 1
ATOM 594 C C . VAL A 1 84 ? 9.151 5.116 -0.892 1.00 92.88 84 VAL A C 1
ATOM 596 O O . VAL A 1 84 ? 10.159 4.878 -1.549 1.00 92.88 84 VAL A O 1
ATOM 599 N N . ALA A 1 85 ? 8.236 4.182 -0.622 1.00 91.50 85 ALA A N 1
ATOM 600 C CA . ALA A 1 85 ? 8.350 2.802 -1.086 1.00 91.50 85 ALA A CA 1
ATOM 601 C C . ALA A 1 85 ? 8.310 2.713 -2.622 1.00 91.50 85 ALA A C 1
ATOM 603 O O . ALA A 1 85 ? 9.132 2.026 -3.223 1.00 91.50 85 ALA A O 1
ATOM 604 N N . ALA A 1 86 ? 7.408 3.463 -3.262 1.00 89.62 86 ALA A N 1
ATOM 605 C CA . ALA A 1 86 ? 7.336 3.555 -4.715 1.00 89.62 86 ALA A CA 1
ATOM 606 C C . ALA A 1 86 ? 8.628 4.143 -5.303 1.00 89.62 86 ALA A C 1
ATOM 608 O O . ALA A 1 86 ? 9.216 3.531 -6.189 1.00 89.62 86 ALA A O 1
ATOM 609 N N . ALA A 1 87 ? 9.111 5.270 -4.766 1.00 89.56 87 ALA A N 1
ATOM 610 C CA . ALA A 1 87 ? 10.351 5.906 -5.208 1.00 89.56 87 ALA A CA 1
ATOM 611 C C . ALA A 1 87 ? 11.562 4.971 -5.055 1.00 89.56 87 ALA A C 1
ATOM 613 O O . ALA A 1 87 ? 12.373 4.846 -5.973 1.00 89.56 87 ALA A O 1
ATOM 614 N N . ALA A 1 88 ? 11.654 4.274 -3.919 1.00 89.25 88 ALA A N 1
ATOM 615 C CA . ALA A 1 88 ? 12.688 3.284 -3.658 1.00 89.25 88 ALA A CA 1
ATOM 616 C C . ALA A 1 88 ? 12.693 2.176 -4.715 1.00 89.25 88 ALA A C 1
ATOM 618 O O . ALA A 1 88 ? 13.732 1.937 -5.328 1.00 89.25 88 ALA A O 1
ATOM 619 N N . LEU A 1 89 ? 11.546 1.543 -4.974 1.00 87.50 89 LEU A N 1
ATOM 620 C CA . LEU A 1 89 ? 11.455 0.475 -5.971 1.00 87.50 89 LEU A CA 1
ATOM 621 C C . LEU A 1 89 ? 11.754 0.981 -7.382 1.00 87.50 89 LEU A C 1
ATOM 623 O O . LEU A 1 89 ? 12.516 0.344 -8.099 1.00 87.50 89 LEU A O 1
ATOM 627 N N . THR A 1 90 ? 11.236 2.150 -7.768 1.00 86.94 90 THR A N 1
ATOM 628 C CA . THR A 1 90 ? 11.518 2.719 -9.098 1.00 86.94 90 THR A CA 1
ATOM 629 C C . THR A 1 90 ? 12.996 3.025 -9.322 1.00 86.94 90 THR A C 1
ATOM 631 O O . THR A 1 90 ? 13.445 3.028 -10.461 1.00 86.94 90 THR A O 1
ATOM 634 N N . ALA A 1 91 ? 13.751 3.287 -8.253 1.00 87.69 91 ALA A N 1
ATOM 635 C CA . ALA A 1 91 ? 15.176 3.587 -8.336 1.00 87.69 91 ALA A CA 1
ATOM 636 C C . ALA A 1 91 ? 16.073 2.339 -8.276 1.00 87.69 91 ALA A C 1
ATOM 638 O O . ALA A 1 91 ? 17.255 2.440 -8.593 1.00 87.69 91 ALA A O 1
ATOM 639 N N . THR A 1 92 ? 15.551 1.195 -7.824 1.00 86.31 92 THR A N 1
ATOM 640 C CA . THR A 1 92 ? 16.365 0.017 -7.462 1.00 86.31 92 THR A CA 1
ATOM 641 C C . THR A 1 92 ? 15.964 -1.269 -8.179 1.00 86.31 92 THR A C 1
ATOM 643 O O . THR A 1 92 ? 16.730 -2.228 -8.160 1.00 86.31 92 THR A O 1
ATOM 646 N N . VAL A 1 93 ? 14.782 -1.318 -8.799 1.00 85.69 93 VAL A N 1
ATOM 647 C CA . VAL A 1 93 ? 14.247 -2.524 -9.435 1.00 85.69 93 VAL A CA 1
ATOM 648 C C . VAL A 1 93 ? 14.256 -2.387 -10.952 1.00 85.69 93 VAL A C 1
ATOM 650 O O . VAL A 1 93 ? 13.606 -1.506 -11.507 1.00 85.69 93 VAL A O 1
ATOM 653 N N . ASP A 1 94 ? 14.910 -3.335 -11.623 1.00 82.62 94 ASP A N 1
ATOM 654 C CA . ASP A 1 94 ? 15.019 -3.359 -13.089 1.00 82.62 94 ASP A CA 1
ATOM 655 C C . ASP A 1 94 ? 13.732 -3.819 -13.796 1.00 82.62 94 ASP A C 1
ATOM 657 O O . ASP A 1 94 ? 13.514 -3.524 -14.970 1.00 82.62 94 ASP A O 1
ATOM 661 N N . SER A 1 95 ? 12.868 -4.569 -13.099 1.00 83.81 95 SER A N 1
ATOM 662 C CA . SER A 1 95 ? 11.628 -5.118 -13.656 1.00 83.81 95 SER A CA 1
ATOM 663 C C . SER A 1 95 ? 10.390 -4.697 -12.858 1.00 83.81 95 SER A C 1
ATOM 665 O O . SER A 1 95 ? 10.280 -5.031 -11.676 1.00 83.81 95 SER A O 1
ATOM 667 N N . PRO A 1 96 ? 9.379 -4.076 -13.494 1.00 82.81 96 PRO A N 1
ATOM 668 C CA . PRO A 1 96 ? 8.143 -3.679 -12.815 1.00 82.81 96 PRO A CA 1
ATOM 669 C C . PRO A 1 96 ? 7.313 -4.871 -12.307 1.00 82.81 96 PRO A C 1
ATOM 671 O O . PRO A 1 96 ? 6.408 -4.688 -11.497 1.00 82.81 96 PRO A O 1
ATOM 674 N N . PHE A 1 97 ? 7.628 -6.094 -12.751 1.00 87.12 97 PHE A N 1
ATOM 675 C CA . PHE A 1 97 ? 6.956 -7.332 -12.340 1.00 87.12 97 PHE A CA 1
ATOM 676 C C . PHE A 1 97 ? 7.781 -8.161 -11.354 1.00 87.12 97 PHE A C 1
ATOM 678 O O . PHE A 1 97 ? 7.480 -9.336 -11.132 1.00 87.12 97 PHE A O 1
ATOM 685 N N . ALA A 1 98 ? 8.820 -7.575 -10.750 1.00 86.94 98 ALA A N 1
ATOM 686 C CA . ALA A 1 98 ? 9.565 -8.249 -9.700 1.00 86.94 98 ALA A CA 1
ATOM 687 C C . ALA A 1 98 ? 8.619 -8.648 -8.543 1.00 86.94 98 ALA A C 1
ATOM 689 O O . ALA A 1 98 ? 7.743 -7.862 -8.164 1.00 86.94 98 ALA A O 1
ATOM 690 N N . PRO A 1 99 ? 8.795 -9.837 -7.934 1.00 86.69 99 PRO A N 1
ATOM 691 C CA . PRO A 1 99 ? 7.911 -10.322 -6.874 1.00 86.69 99 PRO A CA 1
ATOM 692 C C . PRO A 1 99 ? 7.734 -9.342 -5.705 1.00 86.69 99 PRO A C 1
ATOM 694 O O . PRO A 1 99 ? 6.642 -9.261 -5.148 1.00 86.69 99 PRO A O 1
ATOM 697 N N . GLY A 1 100 ? 8.776 -8.574 -5.359 1.00 85.25 100 GLY A N 1
ATOM 698 C CA . GLY A 1 100 ? 8.714 -7.538 -4.319 1.00 85.25 100 GLY A CA 1
ATOM 699 C C . GLY A 1 100 ? 7.705 -6.436 -4.645 1.00 85.25 100 GLY A C 1
ATOM 700 O O . GLY A 1 100 ? 6.804 -6.173 -3.852 1.00 85.25 100 GLY A O 1
ATOM 701 N N . VAL A 1 101 ? 7.757 -5.892 -5.867 1.00 87.69 101 VAL A N 1
ATOM 702 C CA . VAL A 1 101 ? 6.809 -4.875 -6.361 1.00 87.69 101 VAL A CA 1
ATOM 703 C C . VAL A 1 101 ? 5.376 -5.404 -6.294 1.00 87.69 101 VAL A C 1
ATOM 705 O O . VAL A 1 101 ? 4.478 -4.746 -5.768 1.00 87.69 101 VAL A O 1
ATOM 708 N N . LEU A 1 102 ? 5.171 -6.632 -6.769 1.00 90.56 102 LEU A N 1
ATOM 709 C CA . LEU A 1 102 ? 3.865 -7.285 -6.799 1.00 90.56 102 LEU A CA 1
ATOM 710 C C . LEU A 1 102 ? 3.273 -7.521 -5.401 1.00 90.56 102 LEU A C 1
ATOM 712 O O . LEU A 1 102 ? 2.063 -7.392 -5.213 1.00 90.56 102 LEU A O 1
ATOM 716 N N . VAL A 1 103 ? 4.111 -7.837 -4.412 1.00 91.00 103 VAL A N 1
ATOM 717 C CA . VAL A 1 103 ? 3.704 -7.962 -3.003 1.00 91.00 103 VAL A CA 1
ATOM 718 C C . VAL A 1 103 ? 3.476 -6.590 -2.369 1.00 91.00 103 VAL A C 1
ATOM 720 O O . VAL A 1 103 ? 2.569 -6.440 -1.546 1.00 91.00 103 VAL A O 1
ATOM 723 N N . LEU A 1 104 ? 4.233 -5.566 -2.766 1.00 90.75 104 LEU A N 1
ATOM 724 C CA . LEU A 1 104 ? 4.083 -4.226 -2.213 1.00 90.75 104 LEU A CA 1
ATOM 725 C C . LEU A 1 104 ? 2.699 -3.632 -2.517 1.00 90.75 104 LEU A C 1
ATOM 727 O O . LEU A 1 104 ? 2.119 -2.978 -1.651 1.00 90.75 104 LEU A O 1
ATOM 731 N N . LEU A 1 105 ? 2.127 -3.910 -3.693 1.00 91.62 105 LEU A N 1
ATOM 732 C CA . LEU A 1 105 ? 0.792 -3.437 -4.085 1.00 91.62 105 LEU A CA 1
ATOM 733 C C . LEU A 1 105 ? -0.306 -3.730 -3.036 1.00 91.62 105 LEU A C 1
ATOM 735 O O . LEU A 1 105 ? -0.917 -2.781 -2.531 1.00 91.62 105 LEU A O 1
ATOM 739 N N . PRO A 1 106 ? -0.595 -5.001 -2.682 1.00 93.44 106 PRO A N 1
ATOM 740 C CA . PRO A 1 106 ? -1.596 -5.312 -1.667 1.00 93.44 106 PRO A CA 1
ATOM 741 C C . PRO A 1 106 ? -1.198 -4.820 -0.273 1.00 93.44 106 PRO A C 1
ATOM 743 O O . PRO A 1 106 ? -2.082 -4.435 0.493 1.00 93.44 106 PRO A O 1
ATOM 746 N N . LEU A 1 107 ? 0.098 -4.784 0.065 1.00 93.44 107 LEU A N 1
ATOM 747 C CA . LEU A 1 107 ? 0.566 -4.248 1.350 1.00 93.44 107 LEU A CA 1
ATOM 748 C C . LEU A 1 107 ? 0.233 -2.760 1.489 1.00 93.44 107 LEU A C 1
ATOM 750 O O . LEU A 1 107 ? -0.327 -2.341 2.499 1.00 93.44 107 LEU A O 1
ATOM 754 N N . VAL A 1 108 ? 0.518 -1.969 0.459 1.00 94.19 108 VAL A N 1
ATOM 755 C CA . VAL A 1 108 ? 0.212 -0.536 0.397 1.00 94.19 108 VAL A CA 1
ATOM 756 C C . VAL A 1 108 ? -1.293 -0.285 0.488 1.00 94.19 108 VAL A C 1
ATOM 758 O O . VAL A 1 108 ? -1.730 0.574 1.260 1.00 94.19 108 VAL A O 1
ATOM 761 N N . HIS A 1 109 ? -2.102 -1.057 -0.243 1.00 93.88 109 HIS A N 1
ATOM 762 C CA . HIS A 1 109 ? -3.557 -0.931 -0.165 1.00 93.88 109 HIS A CA 1
ATOM 763 C C . HIS A 1 109 ? -4.077 -1.268 1.238 1.00 93.88 109 HIS A C 1
ATOM 765 O O . HIS A 1 109 ? -4.895 -0.534 1.801 1.00 93.88 109 HIS A O 1
ATOM 771 N N . LEU A 1 110 ? -3.556 -2.343 1.837 1.00 93.94 110 LEU A N 1
ATOM 772 C CA . LEU A 1 110 ? -3.917 -2.758 3.187 1.00 93.94 110 LEU A CA 1
ATOM 773 C C . LEU A 1 110 ? -3.485 -1.725 4.234 1.00 93.94 110 LEU A C 1
ATOM 775 O O . LEU A 1 110 ? -4.250 -1.463 5.163 1.00 93.94 110 LEU A O 1
ATOM 779 N N . LEU A 1 111 ? -2.317 -1.093 4.077 1.00 95.00 111 LEU A N 1
ATOM 780 C CA . LEU A 1 111 ? -1.861 0.002 4.936 1.00 95.00 111 LEU A CA 1
ATOM 781 C C . LEU A 1 111 ? -2.837 1.179 4.877 1.00 95.00 111 LEU A C 1
ATOM 783 O O . LEU A 1 111 ? -3.309 1.645 5.911 1.00 95.00 111 LEU A O 1
ATOM 787 N N . HIS A 1 112 ? -3.171 1.636 3.669 1.00 93.88 112 HIS A N 1
ATOM 788 C CA . HIS A 1 112 ? -4.072 2.770 3.485 1.00 93.88 112 HIS A CA 1
ATOM 789 C C . HIS A 1 112 ? -5.455 2.491 4.088 1.00 93.88 112 HIS A C 1
ATOM 791 O O . HIS A 1 112 ? -5.974 3.295 4.865 1.00 93.88 112 HIS A O 1
ATOM 797 N N . LEU A 1 113 ? -6.022 1.317 3.797 1.00 94.00 113 LEU A N 1
ATOM 798 C CA . LEU A 1 113 ? -7.324 0.906 4.314 1.00 94.00 113 LEU A CA 1
ATOM 799 C C . LEU A 1 113 ? -7.321 0.756 5.841 1.00 94.00 113 LEU A C 1
ATOM 801 O O . LEU A 1 113 ? -8.244 1.224 6.508 1.00 94.00 113 LEU A O 1
ATOM 805 N N . SER A 1 114 ? -6.302 0.107 6.405 1.00 93.19 114 SER A N 1
ATOM 806 C CA . SER A 1 114 ? -6.212 -0.111 7.852 1.00 93.19 114 SER A CA 1
ATOM 807 C C . SER A 1 114 ? -6.013 1.197 8.617 1.00 93.19 114 SER A C 1
ATOM 809 O O . SER A 1 114 ? -6.692 1.401 9.625 1.00 93.19 114 SER A O 1
ATOM 811 N N . CYS A 1 115 ? -5.189 2.119 8.112 1.00 93.00 115 CYS A N 1
ATOM 812 C CA . CYS A 1 115 ? -5.057 3.468 8.664 1.00 93.00 115 CYS A CA 1
ATOM 813 C C . CYS A 1 115 ? -6.371 4.258 8.572 1.00 93.00 115 CYS A C 1
ATOM 815 O O . CYS A 1 115 ? -6.792 4.844 9.570 1.00 93.00 115 CYS A O 1
ATOM 817 N N . ALA A 1 116 ? -7.066 4.218 7.430 1.00 92.44 116 ALA A N 1
ATOM 818 C CA . ALA A 1 116 ? -8.353 4.895 7.258 1.00 92.44 116 ALA A CA 1
ATOM 819 C C . ALA A 1 116 ? -9.413 4.378 8.245 1.00 92.44 116 ALA A C 1
ATOM 821 O O . ALA A 1 116 ? -10.106 5.164 8.889 1.00 92.44 116 ALA A O 1
ATOM 822 N N . ILE A 1 117 ? -9.504 3.057 8.427 1.00 91.19 117 ILE A N 1
ATOM 823 C CA . ILE A 1 117 ? -10.407 2.459 9.417 1.00 91.19 117 ILE A 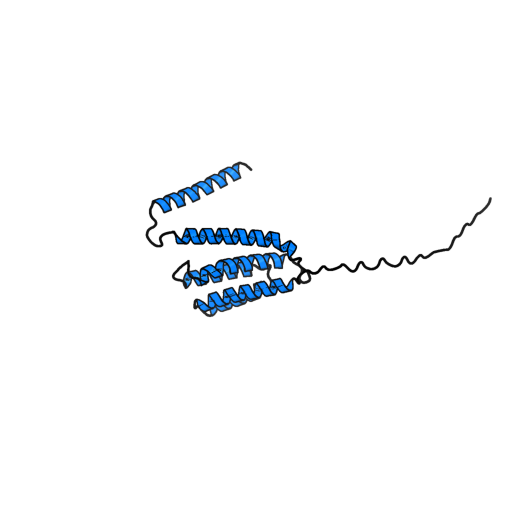CA 1
ATOM 824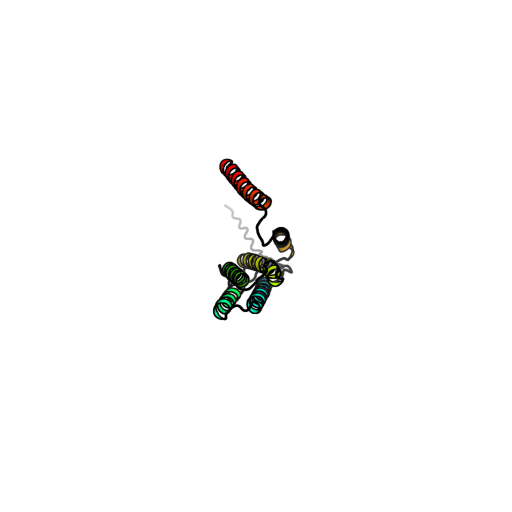 C C . ILE A 1 117 ? -9.973 2.859 10.835 1.00 91.19 117 ILE A C 1
ATOM 826 O O . ILE A 1 117 ? -10.806 3.266 11.640 1.00 91.19 117 ILE A O 1
ATOM 830 N N . ALA A 1 118 ? -8.677 2.803 11.152 1.00 90.94 118 ALA A N 1
ATOM 831 C CA . ALA A 1 118 ? -8.173 3.131 12.485 1.00 90.94 118 ALA A CA 1
ATOM 832 C C . ALA A 1 118 ? -8.373 4.606 12.857 1.00 90.94 118 ALA A C 1
ATOM 834 O O . ALA A 1 118 ? -8.534 4.913 14.037 1.00 90.94 118 ALA A O 1
ATOM 835 N N . ALA A 1 119 ? -8.385 5.506 11.872 1.00 90.12 119 ALA A N 1
ATOM 836 C CA . ALA A 1 119 ? -8.672 6.922 12.065 1.00 90.12 119 ALA A CA 1
ATOM 837 C C . ALA A 1 119 ? -10.135 7.183 12.465 1.00 90.12 119 ALA A C 1
ATOM 839 O O . ALA A 1 119 ? -10.407 8.126 13.204 1.00 90.12 119 ALA A O 1
ATOM 840 N N . LEU A 1 120 ? -11.068 6.339 12.013 1.00 89.56 120 LEU A N 1
ATOM 841 C CA . LEU A 1 120 ? -12.498 6.472 12.309 1.00 89.56 120 LEU A CA 1
ATOM 842 C C . LEU A 1 120 ? -12.901 5.849 13.652 1.00 89.56 120 LEU A C 1
ATOM 844 O O . LEU A 1 120 ? -13.985 6.139 14.158 1.00 89.56 120 LEU A O 1
ATOM 848 N N . LEU A 1 121 ? -12.064 4.981 14.231 1.00 86.94 121 LEU A N 1
ATOM 849 C CA . LEU A 1 121 ? -12.401 4.268 15.459 1.00 86.94 121 LEU A CA 1
ATOM 850 C C . LEU A 1 121 ? -11.789 4.898 16.720 1.00 86.94 121 LEU A C 1
ATOM 852 O O . LEU A 1 121 ? -10.572 5.081 16.807 1.00 86.94 121 LEU A O 1
ATOM 856 N N . PRO A 1 122 ? -12.597 5.120 17.776 1.00 82.44 122 PRO A N 1
ATOM 857 C CA . PRO A 1 122 ? -12.082 5.462 19.094 1.00 82.44 122 PRO A CA 1
ATOM 858 C C . PRO A 1 122 ? -11.110 4.394 19.610 1.00 82.44 122 PRO A C 1
ATOM 860 O O . PRO A 1 122 ? -11.336 3.196 19.444 1.00 82.44 122 PRO A O 1
ATOM 863 N N . ARG A 1 123 ? -10.063 4.808 20.336 1.00 77.50 123 ARG A N 1
ATOM 864 C CA . ARG A 1 123 ? -9.006 3.904 20.845 1.00 77.50 123 ARG A CA 1
ATOM 865 C C . ARG A 1 123 ? -9.513 2.695 21.646 1.00 77.50 123 ARG A C 1
ATOM 867 O O . ARG A 1 123 ? -8.826 1.683 21.696 1.00 77.50 123 ARG A O 1
ATOM 874 N N . ARG A 1 124 ? -10.677 2.801 22.294 1.00 78.50 124 ARG A N 1
ATOM 875 C CA . ARG A 1 124 ? -11.270 1.744 23.137 1.00 78.50 124 ARG A CA 1
ATOM 876 C C . ARG A 1 124 ? -12.466 1.041 22.486 1.00 78.50 124 ARG A C 1
ATOM 878 O O . ARG A 1 124 ? -13.144 0.264 23.151 1.00 78.50 124 ARG A O 1
ATOM 885 N N . ALA A 1 125 ? -12.738 1.315 21.212 1.00 83.50 125 ALA A N 1
ATOM 886 C CA . ALA A 1 125 ? -13.841 0.689 20.502 1.00 83.50 125 ALA A CA 1
ATOM 887 C C . ALA A 1 125 ? -13.582 -0.808 20.266 1.00 83.50 125 ALA A C 1
ATOM 889 O O . ALA A 1 125 ? -12.438 -1.256 20.121 1.00 83.50 125 ALA A O 1
ATOM 890 N N . ARG A 1 126 ? -14.671 -1.577 20.212 1.00 84.44 126 ARG A N 1
ATOM 891 C CA . ARG A 1 126 ? -14.659 -2.973 19.772 1.00 84.44 126 ARG A CA 1
ATOM 892 C C . ARG A 1 126 ? -15.270 -3.065 18.384 1.00 84.44 126 ARG A C 1
ATOM 894 O O . ARG A 1 126 ? -16.296 -2.448 18.115 1.00 84.44 126 ARG A O 1
ATOM 901 N N . ILE A 1 127 ? -14.623 -3.826 17.511 1.00 81.56 127 ILE A N 1
ATOM 902 C CA . ILE A 1 127 ? -15.001 -3.965 16.108 1.00 81.56 127 ILE A CA 1
ATOM 903 C C . ILE A 1 127 ? -15.694 -5.306 15.920 1.00 81.56 127 ILE A C 1
ATOM 905 O O . ILE A 1 127 ? -15.099 -6.363 16.143 1.00 81.56 127 ILE A O 1
ATOM 909 N N . ALA A 1 128 ? -16.943 -5.279 15.467 1.00 85.62 128 ALA A N 1
ATOM 910 C CA . ALA A 1 128 ? -17.587 -6.481 14.964 1.00 85.62 128 ALA A CA 1
ATOM 911 C C . ALA A 1 128 ? -16.992 -6.829 13.592 1.00 85.62 128 ALA A C 1
ATOM 913 O O . ALA A 1 128 ? -17.093 -6.044 12.649 1.00 85.62 128 ALA A O 1
ATOM 914 N N . LEU A 1 129 ? -16.411 -8.024 13.451 1.00 81.06 129 LEU A N 1
ATOM 915 C CA . LEU A 1 129 ? -15.821 -8.483 12.184 1.00 81.06 129 LEU A CA 1
ATOM 916 C C . LEU A 1 129 ? -16.832 -8.459 11.025 1.00 81.06 129 LEU A C 1
ATOM 918 O O . LEU A 1 129 ? -16.472 -8.200 9.880 1.00 81.06 129 LEU A O 1
ATOM 922 N N . ALA A 1 130 ? -18.114 -8.679 11.331 1.00 85.88 130 ALA A N 1
ATOM 923 C CA . ALA A 1 130 ? -19.201 -8.595 10.362 1.00 85.88 130 ALA A CA 1
ATOM 924 C C . ALA A 1 130 ? -19.313 -7.202 9.712 1.00 85.88 130 ALA A C 1
ATOM 926 O O . ALA A 1 130 ? -19.579 -7.118 8.515 1.00 85.88 130 ALA A O 1
ATOM 927 N N . ALA A 1 131 ? -19.032 -6.126 10.455 1.00 85.25 131 ALA A N 1
ATOM 928 C CA . ALA A 1 131 ? -19.060 -4.759 9.933 1.00 85.25 131 ALA A CA 1
ATOM 929 C C . ALA A 1 131 ? -17.907 -4.480 8.951 1.00 85.25 131 ALA A C 1
ATOM 931 O O . ALA A 1 131 ? -18.043 -3.653 8.050 1.00 85.25 131 ALA A O 1
ATOM 932 N N . LEU A 1 132 ? -16.791 -5.211 9.067 1.00 86.00 132 LEU A N 1
ATOM 933 C CA . LEU A 1 132 ? -15.651 -5.093 8.154 1.00 86.00 132 LEU A CA 1
ATOM 934 C C . LEU A 1 132 ? -15.869 -5.815 6.821 1.00 86.00 132 LEU A C 1
ATOM 936 O O . LEU A 1 132 ? -15.161 -5.521 5.861 1.00 86.00 132 LEU A O 1
ATOM 940 N N . ARG A 1 133 ? -16.854 -6.718 6.711 1.00 88.00 133 ARG A N 1
ATOM 941 C CA . ARG A 1 133 ? -17.082 -7.507 5.485 1.00 88.00 133 ARG A CA 1
ATOM 942 C C . ARG A 1 133 ? -17.344 -6.633 4.261 1.00 88.00 133 ARG A C 1
ATOM 944 O O . ARG A 1 133 ? -16.802 -6.905 3.196 1.00 88.00 133 ARG A O 1
ATOM 951 N N . GLY A 1 134 ? -18.148 -5.579 4.407 1.00 91.50 134 GLY A N 1
ATOM 952 C CA . GLY A 1 134 ? -18.436 -4.638 3.318 1.00 91.50 134 GLY A CA 1
ATOM 953 C C . GLY A 1 134 ? -17.176 -3.921 2.810 1.00 91.50 134 GLY A C 1
ATOM 954 O O . GLY A 1 134 ? -16.867 -4.024 1.620 1.00 91.50 134 GLY A O 1
ATOM 955 N N . PRO A 1 135 ? -16.424 -3.230 3.689 1.00 88.62 135 PRO A N 1
ATOM 956 C CA . PRO A 1 135 ? -15.131 -2.638 3.353 1.00 88.62 135 PRO A CA 1
ATOM 957 C C . PRO A 1 135 ? -14.122 -3.634 2.769 1.00 88.62 135 PRO A C 1
ATOM 959 O O . PRO A 1 135 ? -13.542 -3.349 1.726 1.00 88.62 135 PRO A O 1
ATOM 962 N N . LEU A 1 136 ? -13.959 -4.812 3.380 1.00 88.88 136 LEU A N 1
ATOM 963 C CA . LEU A 1 136 ? -13.029 -5.846 2.913 1.00 88.88 136 LEU A CA 1
ATOM 964 C C . LEU A 1 136 ? -13.410 -6.384 1.533 1.00 88.88 136 LEU A C 1
ATOM 966 O O . LEU A 1 136 ? -12.532 -6.583 0.702 1.00 88.88 136 LEU A O 1
ATOM 970 N N . ARG A 1 137 ? -14.707 -6.564 1.247 1.00 93.94 137 ARG A N 1
ATOM 971 C CA . ARG A 1 137 ? -15.171 -6.965 -0.089 1.00 93.94 137 ARG A CA 1
ATOM 972 C C . ARG A 1 137 ? -14.814 -5.915 -1.136 1.00 93.94 137 ARG A C 1
ATOM 974 O O . ARG A 1 137 ? -14.324 -6.272 -2.199 1.00 93.94 137 ARG A O 1
ATOM 981 N N . ARG A 1 138 ? -15.041 -4.629 -0.842 1.00 90.62 138 ARG A N 1
ATOM 982 C CA . ARG A 1 138 ? -14.653 -3.539 -1.753 1.00 90.62 138 ARG A CA 1
ATOM 983 C C . ARG A 1 138 ? -13.144 -3.514 -1.969 1.00 90.62 138 ARG A C 1
ATOM 985 O O . ARG A 1 138 ? -12.719 -3.443 -3.110 1.00 90.62 138 ARG A O 1
ATOM 992 N N . ALA A 1 139 ? -12.360 -3.648 -0.902 1.00 90.19 139 ALA A N 1
ATOM 993 C CA . ALA A 1 139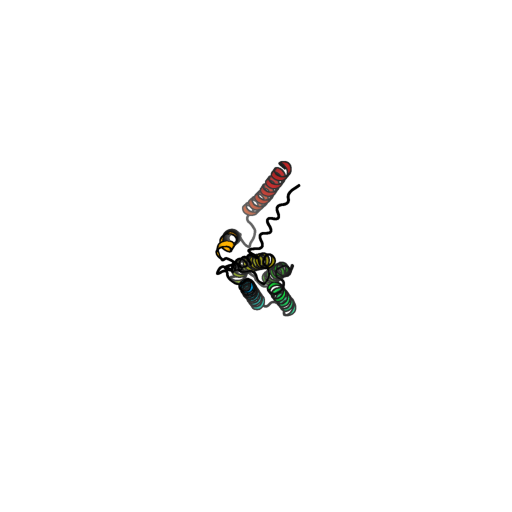 ? -10.904 -3.707 -0.986 1.00 90.19 139 ALA A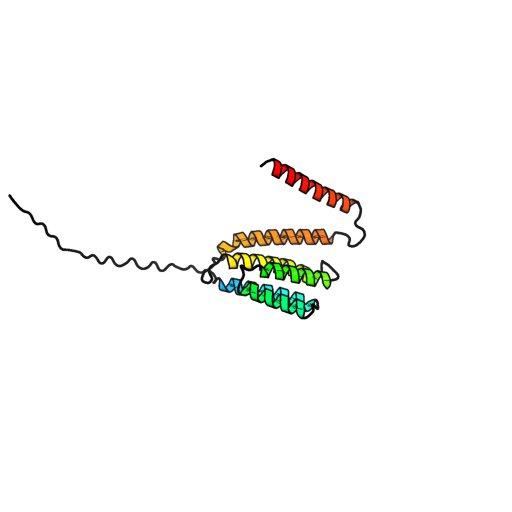 CA 1
ATOM 994 C C . ALA A 1 139 ? -10.420 -4.892 -1.832 1.00 90.19 139 ALA A C 1
ATOM 996 O O . ALA A 1 139 ? -9.568 -4.718 -2.691 1.00 90.19 139 ALA A O 1
ATOM 997 N N . ALA A 1 140 ? -11.010 -6.076 -1.653 1.00 92.06 140 ALA A N 1
ATOM 998 C CA . ALA A 1 140 ? -10.688 -7.254 -2.453 1.00 92.06 140 ALA A CA 1
ATOM 999 C C . ALA A 1 140 ? -11.015 -7.052 -3.941 1.00 92.06 140 ALA A C 1
ATOM 1001 O O . ALA A 1 140 ? -10.204 -7.402 -4.792 1.00 92.06 140 ALA A O 1
ATOM 1002 N N . VAL A 1 141 ? -12.166 -6.445 -4.259 1.00 94.50 141 VAL A N 1
ATOM 1003 C CA . VAL A 1 141 ? -12.531 -6.103 -5.644 1.00 94.50 141 VAL A CA 1
ATOM 1004 C C . VAL A 1 141 ? -11.551 -5.087 -6.228 1.00 94.50 141 VAL A C 1
ATOM 1006 O O . VAL A 1 141 ? -11.027 -5.316 -7.313 1.00 94.50 141 VAL A O 1
ATOM 1009 N N . THR A 1 142 ? -11.248 -4.004 -5.507 1.00 91.75 142 THR A N 1
ATOM 1010 C CA . THR A 1 142 ? -10.261 -3.007 -5.944 1.00 91.75 142 THR A CA 1
ATOM 1011 C C . THR A 1 142 ? -8.900 -3.655 -6.179 1.00 91.75 142 THR A C 1
ATOM 1013 O O . THR A 1 142 ? -8.292 -3.438 -7.222 1.00 91.75 142 THR A O 1
ATOM 1016 N N . GLN A 1 143 ? -8.449 -4.503 -5.257 1.00 93.12 143 GLN A N 1
ATOM 1017 C CA . GLN A 1 143 ? -7.181 -5.211 -5.375 1.00 93.12 143 GLN A CA 1
ATOM 1018 C C . GLN A 1 143 ? -7.169 -6.139 -6.595 1.00 93.12 143 GLN A C 1
ATOM 1020 O O . GLN A 1 143 ? -6.185 -6.151 -7.329 1.00 93.12 143 GLN A O 1
ATOM 1025 N N . ALA A 1 144 ? -8.255 -6.874 -6.851 1.00 92.62 144 ALA A N 1
ATOM 1026 C CA . ALA A 1 144 ? -8.385 -7.732 -8.028 1.00 92.62 144 ALA A CA 1
ATOM 1027 C C . ALA A 1 144 ? -8.341 -6.928 -9.338 1.00 92.62 144 ALA A C 1
ATOM 1029 O O . ALA A 1 144 ? -7.662 -7.332 -10.278 1.00 92.62 144 ALA A O 1
ATOM 1030 N N . VAL A 1 145 ? -9.007 -5.770 -9.390 1.00 93.31 145 VAL A N 1
ATOM 1031 C CA . VAL A 1 145 ? -8.969 -4.866 -10.552 1.00 93.31 145 VAL A CA 1
ATOM 1032 C C . VAL A 1 145 ? -7.564 -4.307 -10.770 1.00 93.31 145 VAL A C 1
ATOM 1034 O O . VAL A 1 145 ? -7.080 -4.304 -11.898 1.00 93.31 145 VAL A O 1
ATOM 1037 N N . VAL A 1 146 ? -6.875 -3.883 -9.708 1.00 90.81 146 VAL A N 1
ATOM 1038 C CA . VAL A 1 146 ? -5.490 -3.398 -9.804 1.00 90.81 146 VAL A CA 1
ATOM 1039 C C . VAL A 1 146 ? -4.564 -4.508 -10.307 1.00 90.81 146 VAL A C 1
ATOM 1041 O O . VAL A 1 146 ? -3.775 -4.274 -11.216 1.00 90.81 146 VAL A O 1
ATOM 1044 N N . TRP A 1 147 ? -4.692 -5.731 -9.788 1.00 90.19 147 TRP A N 1
ATOM 1045 C CA . TRP A 1 147 ? -3.930 -6.880 -10.283 1.00 90.19 147 TRP A CA 1
ATOM 1046 C C . TRP A 1 147 ? -4.223 -7.202 -11.745 1.00 90.19 147 TRP A C 1
ATOM 1048 O O . TRP A 1 147 ? -3.298 -7.503 -12.495 1.00 90.19 147 TRP A O 1
ATOM 1058 N N . LEU A 1 148 ? -5.483 -7.098 -12.168 1.00 90.12 148 LEU A N 1
ATOM 1059 C CA . LEU A 1 148 ? -5.849 -7.241 -13.573 1.00 90.12 148 LEU A CA 1
ATOM 1060 C C . LEU A 1 148 ? -5.158 -6.174 -14.433 1.00 90.12 148 LEU A C 1
ATOM 1062 O O . LEU A 1 148 ? -4.631 -6.502 -15.490 1.00 90.12 148 LEU A O 1
ATOM 1066 N N . MET A 1 149 ? -5.098 -4.921 -13.975 1.00 85.69 149 MET A N 1
ATOM 1067 C CA . MET A 1 149 ? -4.373 -3.862 -14.685 1.00 85.69 149 MET A CA 1
ATOM 1068 C C . MET A 1 149 ? -2.869 -4.128 -14.757 1.00 85.69 149 MET A C 1
ATOM 1070 O O . MET A 1 149 ? -2.274 -3.923 -15.811 1.00 85.69 149 MET A O 1
ATOM 1074 N N . VAL A 1 150 ? -2.259 -4.630 -13.681 1.00 87.25 150 VAL A N 1
ATOM 1075 C CA . VAL A 1 150 ? -0.849 -5.055 -13.681 1.00 87.25 150 VAL A CA 1
ATOM 1076 C C . VAL A 1 150 ? -0.627 -6.187 -14.681 1.00 87.25 150 VAL A C 1
ATOM 1078 O O . VAL A 1 150 ? 0.322 -6.131 -15.456 1.00 87.25 150 VAL A O 1
ATOM 1081 N N . LEU A 1 151 ? -1.520 -7.180 -14.721 1.00 86.25 151 LEU A N 1
ATOM 1082 C CA . LEU A 1 151 ? -1.450 -8.286 -15.675 1.00 86.25 151 LEU A CA 1
ATOM 1083 C C . LEU A 1 151 ? -1.559 -7.795 -17.124 1.00 86.25 151 LEU A C 1
ATOM 1085 O O . LEU A 1 151 ? -0.785 -8.226 -17.971 1.00 86.25 151 LEU A O 1
ATOM 1089 N N . VAL A 1 152 ? -2.478 -6.867 -17.407 1.00 83.69 152 VAL A N 1
ATOM 1090 C CA . VAL A 1 152 ? -2.580 -6.221 -18.725 1.00 83.69 152 VAL A CA 1
ATOM 1091 C C . VAL A 1 152 ? -1.304 -5.439 -19.041 1.00 83.69 152 VAL A C 1
ATOM 1093 O O . VAL A 1 152 ? -0.785 -5.543 -20.149 1.00 83.69 152 VAL A O 1
ATOM 1096 N N . GLY A 1 153 ? -0.758 -4.713 -18.063 1.00 82.44 153 GLY A N 1
ATOM 1097 C CA . GLY A 1 153 ? 0.520 -4.012 -18.183 1.00 82.44 153 GLY A CA 1
ATOM 1098 C C . GLY A 1 153 ? 1.684 -4.947 -18.517 1.00 82.44 153 GLY A C 1
ATOM 1099 O O . GLY A 1 153 ? 2.555 -4.576 -19.294 1.00 82.44 153 GLY A O 1
ATOM 1100 N N . ALA A 1 154 ? 1.674 -6.179 -18.003 1.00 83.62 154 ALA A N 1
ATOM 1101 C CA . ALA A 1 154 ? 2.690 -7.193 -18.300 1.00 83.62 154 ALA A CA 1
ATOM 1102 C C . ALA A 1 154 ? 2.676 -7.674 -19.754 1.00 83.62 154 ALA A C 1
ATOM 1104 O O . ALA A 1 154 ? 3.676 -8.207 -20.231 1.00 83.62 154 ALA A O 1
ATOM 1105 N N . LEU A 1 155 ? 1.566 -7.473 -20.467 1.00 80.94 155 LEU A N 1
ATOM 1106 C CA . LEU A 1 155 ? 1.456 -7.775 -21.894 1.00 80.94 155 LEU A CA 1
ATOM 1107 C C . LEU A 1 155 ? 1.987 -6.634 -22.776 1.00 80.94 155 LEU A C 1
ATOM 1109 O O . LEU A 1 155 ? 2.132 -6.818 -23.986 1.00 80.94 155 LEU A O 1
ATOM 1113 N N . VAL A 1 156 ? 2.266 -5.458 -22.199 1.00 77.62 156 VAL A N 1
ATOM 1114 C CA . VAL A 1 156 ? 2.801 -4.309 -22.933 1.00 77.62 156 VAL A CA 1
ATOM 1115 C C . VAL A 1 156 ? 4.285 -4.558 -23.227 1.00 77.62 156 VAL A C 1
ATOM 1117 O O . VAL A 1 156 ? 5.062 -4.802 -22.302 1.00 77.62 156 VAL A O 1
ATOM 1120 N N . PRO A 1 157 ? 4.717 -4.481 -24.498 1.00 73.81 157 PRO A N 1
ATOM 1121 C CA . PRO A 1 157 ? 6.124 -4.630 -24.843 1.00 73.81 157 PRO A CA 1
ATOM 1122 C C . PRO A 1 157 ? 6.967 -3.545 -24.163 1.00 73.81 157 PRO A C 1
ATOM 1124 O O . PRO A 1 157 ? 6.663 -2.363 -24.279 1.00 73.81 157 PRO A O 1
ATOM 1127 N N . VAL A 1 158 ? 8.070 -3.938 -23.522 1.00 71.38 158 VAL A N 1
ATOM 1128 C CA . VAL A 1 158 ? 9.021 -3.018 -22.855 1.00 71.38 158 VAL A CA 1
ATOM 1129 C C . VAL A 1 158 ? 9.918 -2.274 -23.874 1.00 71.38 158 VAL A C 1
ATOM 1131 O O . VAL A 1 158 ? 10.755 -1.455 -23.512 1.00 71.38 158 VAL A O 1
ATOM 1134 N N . GLY A 1 159 ? 9.754 -2.565 -25.171 1.00 73.19 159 GLY A N 1
ATOM 1135 C CA . GLY A 1 159 ? 10.466 -1.934 -26.285 1.00 73.19 159 GLY A CA 1
ATOM 1136 C C . GLY A 1 159 ? 9.641 -0.856 -26.991 1.00 73.19 159 GLY A C 1
ATOM 1137 O O . GLY A 1 159 ? 8.806 -0.189 -26.390 1.00 73.19 159 GLY A O 1
ATOM 1138 N N . ARG A 1 160 ? 9.857 -0.684 -28.301 1.00 72.06 160 ARG A N 1
ATOM 1139 C CA . ARG A 1 160 ? 9.076 0.262 -29.110 1.00 72.06 160 ARG A CA 1
ATOM 1140 C C . ARG A 1 160 ? 7.602 -0.145 -29.069 1.00 72.06 160 ARG A C 1
ATOM 1142 O O . ARG A 1 160 ? 7.253 -1.226 -29.548 1.00 72.06 160 ARG A O 1
ATOM 1149 N N . THR A 1 161 ? 6.755 0.704 -28.501 1.00 68.06 161 THR A N 1
ATOM 1150 C CA . THR A 1 161 ? 5.313 0.485 -28.488 1.00 68.06 161 THR A CA 1
ATOM 1151 C C . THR A 1 161 ? 4.817 0.410 -29.931 1.00 68.06 161 THR A C 1
ATOM 1153 O O . THR A 1 161 ? 5.060 1.330 -30.713 1.00 68.06 161 THR A O 1
ATOM 1156 N N . PRO A 1 162 ? 4.167 -0.690 -30.349 1.00 75.56 162 PRO A N 1
ATOM 1157 C CA . PRO A 1 162 ? 3.575 -0.748 -31.674 1.00 75.56 162 PRO A CA 1
ATOM 1158 C C . PRO A 1 162 ? 2.522 0.358 -31.785 1.00 75.56 162 PRO A C 1
ATOM 1160 O O . PRO A 1 162 ? 1.719 0.547 -30.874 1.00 75.56 162 PRO A O 1
ATOM 1163 N N . MET A 1 163 ? 2.508 1.058 -32.921 1.00 79.38 163 MET A N 1
ATOM 1164 C CA . MET A 1 163 ? 1.657 2.230 -33.177 1.00 79.38 163 MET A CA 1
ATOM 1165 C C . MET A 1 163 ? 0.178 2.007 -32.815 1.00 79.38 163 MET A C 1
ATOM 1167 O O . MET A 1 163 ? -0.502 2.917 -32.356 1.00 79.38 163 MET A O 1
ATOM 1171 N N . ILE A 1 164 ? -0.322 0.776 -32.970 1.00 77.38 164 ILE A N 1
ATOM 1172 C CA . ILE A 1 164 ? -1.696 0.394 -32.617 1.00 77.38 164 ILE A CA 1
ATOM 1173 C C . ILE A 1 164 ? -1.965 0.555 -31.112 1.00 77.38 164 ILE A C 1
ATOM 1175 O O . ILE A 1 164 ? -3.032 1.039 -30.742 1.00 77.38 164 ILE A O 1
ATOM 1179 N N . LEU A 1 165 ? -1.014 0.190 -30.244 1.00 75.62 165 LEU A N 1
ATOM 1180 C CA . LEU A 1 165 ? -1.150 0.372 -28.794 1.00 75.62 165 LEU A CA 1
ATOM 1181 C C . LEU A 1 165 ? -1.085 1.853 -28.403 1.00 75.62 165 LEU A C 1
ATOM 1183 O O . LEU A 1 165 ? -1.827 2.269 -27.517 1.00 75.62 165 LEU A O 1
ATOM 1187 N N . GLU A 1 166 ? -0.270 2.659 -29.088 1.00 78.62 166 GLU A N 1
ATOM 1188 C CA . GLU A 1 166 ? -0.235 4.114 -28.874 1.00 78.62 166 GLU A CA 1
ATOM 1189 C C . GLU A 1 166 ? -1.562 4.769 -29.264 1.00 78.62 166 GLU A C 1
ATOM 1191 O O . GLU A 1 166 ? -2.131 5.527 -28.478 1.00 78.62 166 GLU A O 1
ATOM 1196 N N . LEU A 1 167 ? -2.101 4.428 -30.438 1.00 85.94 167 LEU A N 1
ATOM 1197 C CA . LEU A 1 167 ? -3.393 4.933 -30.904 1.00 85.94 167 LEU A CA 1
ATOM 1198 C C . LEU A 1 167 ? -4.539 4.484 -29.995 1.00 85.94 167 LEU A C 1
ATOM 1200 O O . LEU A 1 167 ? -5.389 5.300 -29.649 1.00 85.94 167 LEU A O 1
ATOM 1204 N N . ALA A 1 168 ? -4.555 3.220 -29.568 1.00 81.44 168 ALA A N 1
ATOM 1205 C CA . ALA A 1 168 ? -5.555 2.718 -28.629 1.00 81.44 168 ALA A CA 1
ATOM 1206 C C . ALA A 1 168 ? -5.462 3.424 -27.266 1.00 81.44 168 ALA A C 1
ATOM 1208 O O . ALA A 1 168 ? -6.489 3.790 -26.692 1.00 81.44 168 ALA A O 1
ATOM 1209 N N . GLY A 1 169 ? -4.243 3.666 -26.770 1.00 80.88 169 GLY A N 1
ATOM 1210 C CA . GLY A 1 169 ? -4.003 4.422 -25.542 1.00 80.88 169 GLY A CA 1
ATOM 1211 C C . GLY A 1 169 ? -4.507 5.862 -25.639 1.00 80.88 169 GLY A C 1
ATOM 1212 O O . GLY A 1 169 ? -5.280 6.304 -24.788 1.00 80.88 169 GLY A O 1
ATOM 1213 N N . LEU A 1 170 ? -4.145 6.572 -26.711 1.00 83.88 170 LEU A N 1
ATOM 1214 C CA . LEU A 1 170 ? -4.605 7.938 -26.974 1.00 83.88 170 LEU A CA 1
ATOM 1215 C C . LEU A 1 170 ? -6.127 8.011 -27.128 1.00 83.88 170 LEU A C 1
ATOM 1217 O O . LEU A 1 170 ? -6.758 8.898 -26.554 1.00 83.88 170 LEU A O 1
ATOM 1221 N N . LEU A 1 171 ? -6.727 7.064 -27.853 1.00 89.12 171 LEU A N 1
ATOM 1222 C CA . LEU A 1 171 ? -8.172 7.012 -28.060 1.00 89.12 171 LEU A CA 1
ATOM 1223 C C . LEU A 1 171 ? -8.922 6.720 -26.754 1.00 89.12 171 LEU A C 1
ATOM 1225 O O . LEU A 1 171 ? -9.967 7.315 -26.507 1.00 89.12 171 LEU A O 1
ATOM 1229 N N . SER A 1 172 ? -8.372 5.858 -25.896 1.00 86.50 172 SER A N 1
ATOM 1230 C CA . SER A 1 172 ? -8.921 5.580 -24.566 1.00 86.50 172 SER A CA 1
ATOM 1231 C C . SER A 1 172 ? -8.908 6.831 -23.680 1.00 86.50 172 SER A C 1
ATOM 1233 O O . SER A 1 172 ? -9.941 7.202 -23.120 1.00 86.50 172 SER A O 1
ATOM 1235 N N . ILE A 1 173 ? -7.776 7.547 -23.620 1.00 85.31 173 ILE A N 1
ATOM 1236 C CA . ILE A 1 173 ? -7.651 8.798 -22.852 1.00 85.31 173 ILE A CA 1
ATOM 1237 C C . ILE A 1 173 ? -8.616 9.864 -23.389 1.00 85.31 173 ILE A C 1
ATOM 1239 O O . ILE A 1 173 ? -9.337 10.491 -22.610 1.00 85.31 173 ILE A O 1
ATOM 1243 N N . ALA A 1 174 ? -8.675 10.041 -24.712 1.00 86.88 174 ALA A N 1
ATOM 1244 C CA . ALA A 1 174 ? -9.592 10.981 -25.351 1.00 86.88 174 ALA A CA 1
ATOM 1245 C C . ALA A 1 174 ? -11.061 10.622 -25.070 1.00 86.88 174 ALA A C 1
ATOM 1247 O O . ALA A 1 174 ? -11.859 11.497 -24.735 1.00 86.88 174 ALA A O 1
ATOM 1248 N N . GLY A 1 175 ? -11.412 9.335 -25.140 1.00 89.69 175 GLY A N 1
ATOM 1249 C CA . GLY A 1 175 ? -12.750 8.840 -24.824 1.00 89.69 175 GLY A CA 1
ATOM 1250 C C . GLY A 1 175 ? -13.154 9.122 -23.376 1.00 89.69 175 GLY A C 1
ATOM 1251 O O . GLY A 1 175 ? -14.243 9.646 -23.139 1.00 89.69 175 GLY A O 1
ATOM 1252 N N . ILE A 1 176 ? -12.267 8.856 -22.410 1.00 86.69 176 ILE A N 1
ATOM 1253 C CA . ILE A 1 176 ? -12.504 9.175 -20.992 1.00 86.69 176 ILE A CA 1
ATOM 1254 C C . ILE A 1 176 ? -12.703 10.683 -20.809 1.00 86.69 176 ILE A C 1
ATOM 1256 O O . ILE A 1 176 ? -13.651 11.090 -20.138 1.00 86.69 176 ILE A O 1
ATOM 1260 N N . ALA A 1 177 ? -11.862 11.514 -21.429 1.00 88.19 177 ALA A N 1
ATOM 1261 C CA . ALA A 1 177 ? -11.995 12.967 -21.351 1.00 88.19 177 ALA A CA 1
ATOM 1262 C C . ALA A 1 177 ? -13.359 13.446 -21.878 1.00 88.19 177 ALA A C 1
ATOM 1264 O O . ALA A 1 177 ? -14.021 14.250 -21.223 1.00 88.19 177 ALA A O 1
ATOM 1265 N N . VAL A 1 178 ? -13.821 12.908 -23.013 1.00 90.25 178 VAL A N 1
ATOM 1266 C CA . VAL A 1 178 ? -15.148 13.221 -23.567 1.00 90.25 178 VAL A CA 1
ATOM 1267 C C . VAL A 1 178 ? -16.261 12.811 -22.605 1.00 90.25 178 VAL A C 1
ATOM 1269 O O . VAL A 1 178 ? -17.153 13.615 -22.344 1.00 90.25 178 VAL A O 1
ATOM 1272 N N . VAL A 1 179 ? -16.206 11.602 -22.036 1.00 90.06 179 VAL A N 1
ATOM 1273 C CA . VAL A 1 179 ? -17.209 11.134 -21.064 1.00 90.06 179 VAL A CA 1
ATOM 1274 C C . VAL A 1 179 ? -17.268 12.057 -19.847 1.00 90.06 179 VAL A C 1
ATOM 1276 O O . VAL A 1 179 ? -18.360 12.442 -19.434 1.00 90.06 179 VAL A O 1
ATOM 1279 N N . VAL A 1 180 ? -16.116 12.454 -19.299 1.00 91.38 180 VAL A N 1
ATOM 1280 C CA . VAL A 1 180 ? -16.049 13.387 -18.164 1.00 91.38 180 VAL A CA 1
ATOM 1281 C C . VAL A 1 180 ? -16.675 14.736 -18.526 1.00 91.38 180 VAL A C 1
ATOM 1283 O O . VAL A 1 180 ? -17.516 15.217 -17.775 1.00 91.38 180 VAL A O 1
ATOM 1286 N N . ILE A 1 181 ? -16.338 15.311 -19.686 1.00 93.62 181 ILE A N 1
ATOM 1287 C CA . ILE A 1 181 ? -16.906 16.591 -20.150 1.00 93.62 181 ILE A CA 1
ATOM 1288 C C . ILE A 1 181 ? -18.427 16.493 -20.330 1.00 93.62 181 ILE A C 1
ATOM 1290 O O . ILE A 1 181 ? -19.154 17.410 -19.950 1.00 93.62 181 ILE A O 1
ATOM 1294 N N . VAL A 1 182 ? -18.924 15.399 -20.910 1.00 92.75 182 VAL A N 1
ATOM 1295 C CA . VAL A 1 182 ? -20.366 15.187 -21.112 1.00 92.75 182 VAL A CA 1
ATOM 1296 C C . VAL A 1 182 ? -21.093 15.066 -19.774 1.00 92.75 182 VAL A C 1
ATOM 1298 O O . VAL A 1 182 ? -22.148 15.671 -19.604 1.00 92.75 182 VAL A O 1
ATOM 1301 N N . LEU A 1 183 ? -20.531 14.321 -18.819 1.00 92.25 183 LEU A N 1
ATOM 1302 C CA . LEU A 1 183 ? -21.112 14.163 -17.485 1.00 92.25 183 LEU A CA 1
ATOM 1303 C C . LEU A 1 183 ? -21.088 15.464 -16.673 1.00 92.25 183 LEU A C 1
ATOM 1305 O O . LEU A 1 183 ? -22.032 15.714 -15.929 1.00 92.25 183 LEU A O 1
ATOM 1309 N N . ASP A 1 184 ? -20.039 16.275 -16.811 1.00 90.62 184 ASP A N 1
ATOM 1310 C CA . ASP A 1 184 ? -19.930 17.584 -16.158 1.00 90.62 184 ASP A CA 1
ATOM 1311 C C . ASP A 1 184 ? -20.971 18.570 -16.704 1.00 90.62 184 ASP A C 1
ATOM 1313 O O . ASP A 1 184 ? -21.665 19.230 -15.939 1.00 90.62 184 ASP A O 1
ATOM 1317 N N . ARG A 1 185 ? -21.180 18.581 -18.027 1.00 87.81 185 ARG A N 1
ATOM 1318 C CA . ARG A 1 185 ? -22.207 19.412 -18.684 1.00 87.81 185 ARG A CA 1
ATOM 1319 C C . ARG A 1 185 ? -23.650 18.981 -18.411 1.00 87.81 185 ARG A C 1
ATOM 1321 O O . ARG A 1 185 ? -24.562 19.742 -18.714 1.00 87.81 185 ARG A O 1
ATOM 1328 N N . ALA A 1 186 ? -23.864 17.758 -17.932 1.00 83.38 186 ALA A N 1
ATOM 1329 C CA . ALA A 1 186 ? -25.191 17.223 -17.629 1.00 83.38 186 ALA A CA 1
ATOM 1330 C C . ALA A 1 186 ? -25.642 17.493 -16.179 1.00 83.38 186 ALA A C 1
ATOM 1332 O O . ALA A 1 186 ? -26.753 17.098 -15.817 1.00 83.38 186 ALA A O 1
ATOM 1333 N N . ARG A 1 187 ? -24.787 18.106 -15.351 1.00 74.62 187 ARG A N 1
ATOM 1334 C CA . ARG A 1 187 ? -25.093 18.540 -13.979 1.00 74.62 187 ARG A CA 1
ATOM 1335 C C . ARG A 1 187 ? -25.506 20.004 -13.949 1.00 74.62 187 ARG A C 1
ATOM 1337 O O . ARG A 1 187 ? -26.349 20.317 -13.082 1.00 74.62 187 ARG A O 1
#

Secondary structure (DSSP, 8-state):
--------------------------SPEETHHHHHHHHHHHHHHHHHHHHTT--HHHHHHHHHHHHHHHH-TTSSHHHHHHHHHHHHHHHH-S-TT-HHHHHHHHHHHHHHHHHHHHHHS-TT-EE-HHHHHHHHHHHHHHHHHHHHHHHHHHTS-SSS--HHHHHHHHHHHHHHHHHHHHHHHT-

Sequence (187 aa):
MDLDSGRHAGGLGITKSPDRAMFDVGSGVSANWLRVVIALVCGGILVDIARHGVGPLPFGFAVTLAVACVFIPASPAPLLLICVAAAALTATVDSPFAPGVLVLLPLVHLLHLSCAIAALLPRRARIALAALRGPLRRAAVTQAVVWLMVLVGALVPVGRTPMILELAGLLSIAGIAVVVIVLDRAR